Protein AF-A0A0Q5B1E6-F1 (afdb_monomer)

Sequence (328 aa):
MPSSDLARPTLFVVREQGSAVAGLLAPELEHVLDVVPLEAGDPDSAVQDVVRAVAFHGSTRWLIAGEGSGCEVAALVAARTLAGRSGLFGLAGLVLIGGPAGEVAGRIPTLRLDDATGAATAIRAFWIERAGRGPVVPVDASRAIASARTTTRVRALLAERLLADDPHYAPRVLTPAQLVTLRAIADRVVLQDDGRIDLAARVDAQLADGQGDGWRNAALPADPIAYGLGLDSLDGFAALTPAEQDDRLSAVADGSAPPGALTPEQLTAWFEDCRVDLVRQWLAHPASMARVGYDGYASGGDTLPLAGFRSLGADQREDWEPTARSPR

Mean predicted aligned error: 5.42 Å

Radius of gyration: 22.25 Å; Cα contacts (8 Å, |Δi|>4): 546; chains: 1; bounding box: 57×41×58 Å

Foldseek 3Di:
DDDDQAAQEAEEEAEEPPDCLLVVLQVLCVVRHHGHYDYCDDVVCSLVRSLVVQVVSLHQAYEYEYAAVRLQSRQVNLVCQLLLNSLAAHYQAYEYALYDHPDHDPLGHYHYYNHSVCVNVSVRCCCVQFRVAADGFTSLLRNLLSDQLFASNLSNLQRSLQYTDHPPQDFDLEHPQLLLLLQLVLCLLDPDDGRDDSLSSVVSVCVNVVHDPPDDDPLADPLSVLSHQLSVLCGPLNVDDPVVNVVQLVCLCVLNRDQDPHRSVSSNSSVVRSSVSSVCSQCSHSRSCLQVQHSVSSQAGPDPPNRHDPDPDPPDDDPSRRDHPDDD

Nearest PDB structures (foldseek):
  3llc-assembly1_A  TM=7.356E-01  e=3.320E-02  Allorhizobium ampelinum S4
  5ug1-assembly1_A  TM=5.330E-01  e=1.404E+00  Streptococcus pneumoniae
  7yfi-assembly1_B  TM=5.054E-01  e=1.652E+00  Rattus norvegicus
  6vjp-assembly2_B  TM=4.700E-01  e=7.552E+00  Staphylococcus aureus
  6jl6-assembly1_A  TM=4.228E-01  e=4.892E+00  Trypanosoma cruzi

pLDDT: mean 91.36, std 10.56, range [27.84, 98.56]

Structure (mmCIF, N/CA/C/O backbone):
data_AF-A0A0Q5B1E6-F1
#
_entry.id   AF-A0A0Q5B1E6-F1
#
loop_
_atom_site.group_PDB
_atom_site.id
_atom_site.ty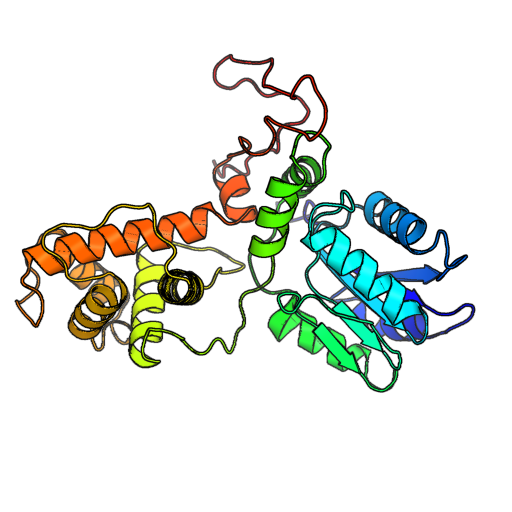pe_symbol
_atom_site.label_atom_id
_atom_site.label_alt_id
_atom_site.label_comp_id
_atom_site.label_asym_id
_atom_site.label_entity_id
_atom_site.label_seq_id
_atom_site.pdbx_PDB_ins_code
_atom_site.Cartn_x
_atom_site.Cartn_y
_atom_site.Cartn_z
_atom_site.occupancy
_atom_site.B_iso_or_equiv
_atom_site.auth_seq_id
_atom_site.auth_comp_id
_atom_site.auth_asym_id
_atom_site.auth_atom_id
_atom_site.pdbx_PDB_model_num
ATOM 1 N N . MET A 1 1 ? 10.361 -24.435 10.643 1.00 27.84 1 MET A N 1
ATOM 2 C CA . MET A 1 1 ? 9.088 -24.616 11.372 1.00 27.84 1 MET A CA 1
ATOM 3 C C . MET A 1 1 ? 8.145 -23.507 10.952 1.00 27.84 1 MET A C 1
ATOM 5 O O . MET A 1 1 ? 8.529 -22.358 11.132 1.00 27.84 1 MET A O 1
ATOM 9 N N . PRO A 1 2 ? 6.977 -23.785 10.359 1.00 40.72 2 PRO A N 1
ATOM 10 C CA . PRO A 1 2 ? 5.993 -22.739 10.148 1.00 40.72 2 PRO A CA 1
ATOM 11 C C . PRO A 1 2 ? 5.172 -22.597 11.435 1.00 40.72 2 PRO A C 1
ATOM 13 O O . PRO A 1 2 ? 4.609 -23.588 11.889 1.00 40.72 2 PRO A O 1
ATOM 16 N N . SER A 1 3 ? 5.158 -21.406 12.043 1.00 43.38 3 SER A N 1
ATOM 17 C CA . SER A 1 3 ? 4.011 -20.819 12.770 1.00 43.38 3 SER A CA 1
ATOM 18 C C . SER A 1 3 ? 4.448 -19.789 13.826 1.00 43.38 3 SER A C 1
ATOM 20 O O . SER A 1 3 ? 5.259 -20.097 14.698 1.00 43.38 3 SER A O 1
ATOM 22 N N . SER A 1 4 ? 3.820 -18.603 13.761 1.00 41.38 4 SER A N 1
ATOM 23 C CA . SER A 1 4 ? 3.275 -17.823 14.900 1.00 41.38 4 SER A CA 1
ATOM 24 C C . SER A 1 4 ? 3.724 -16.375 15.145 1.00 41.38 4 SER A C 1
ATOM 26 O O . SER A 1 4 ? 3.210 -15.778 16.079 1.00 41.38 4 SER A O 1
ATOM 28 N N . ASP A 1 5 ? 4.546 -15.746 14.299 1.00 51.19 5 ASP A N 1
ATOM 29 C CA . ASP A 1 5 ? 4.966 -14.346 14.559 1.00 51.19 5 ASP A CA 1
ATOM 30 C C . ASP A 1 5 ? 4.238 -13.275 13.731 1.00 51.19 5 ASP A C 1
ATOM 32 O O . ASP A 1 5 ? 4.634 -12.111 13.699 1.00 51.19 5 ASP A O 1
ATOM 36 N N . LEU A 1 6 ? 3.172 -13.654 13.023 1.00 59.00 6 LEU A N 1
ATOM 37 C CA . LEU A 1 6 ? 2.272 -12.695 12.386 1.00 59.00 6 LEU A CA 1
ATOM 38 C C . LEU A 1 6 ? 0.998 -12.613 13.219 1.00 59.00 6 LEU A C 1
ATOM 40 O O . LEU A 1 6 ? 0.257 -13.593 13.315 1.00 59.00 6 LEU A O 1
ATOM 44 N N . ALA A 1 7 ? 0.758 -11.449 13.823 1.00 69.12 7 ALA A N 1
ATOM 45 C CA . ALA A 1 7 ? -0.514 -11.166 14.470 1.00 69.12 7 ALA A CA 1
ATOM 46 C C . ALA A 1 7 ? -1.646 -11.392 13.458 1.00 69.12 7 ALA A C 1
ATOM 48 O O . ALA A 1 7 ? -1.553 -10.958 12.304 1.00 69.12 7 ALA A O 1
ATOM 49 N N . ARG A 1 8 ? -2.700 -12.101 13.878 1.00 82.25 8 ARG A N 1
ATOM 50 C CA . ARG A 1 8 ? -3.879 -12.288 13.031 1.00 82.25 8 ARG A CA 1
ATOM 51 C C . ARG A 1 8 ? -4.446 -10.913 12.667 1.00 82.25 8 ARG A C 1
ATOM 53 O O . ARG A 1 8 ? -4.555 -10.068 13.558 1.00 82.25 8 ARG A O 1
ATOM 60 N N . PRO A 1 9 ? -4.812 -10.685 11.397 1.00 93.69 9 PRO A N 1
ATOM 61 C CA . PRO A 1 9 ? -5.453 -9.443 11.021 1.00 93.69 9 PRO A CA 1
ATOM 62 C C . PRO A 1 9 ? -6.754 -9.229 11.792 1.00 93.69 9 PRO A C 1
ATOM 64 O O . PRO A 1 9 ? -7.500 -10.183 12.018 1.00 93.69 9 PRO A O 1
ATOM 67 N N . THR A 1 10 ? -7.024 -7.987 12.183 1.00 97.19 10 THR A N 1
ATOM 68 C CA . THR A 1 10 ? -8.144 -7.662 13.081 1.00 97.19 10 THR A CA 1
ATOM 69 C C . THR A 1 10 ? -9.095 -6.658 12.439 1.00 97.19 10 THR A C 1
ATOM 71 O O . THR A 1 10 ? -8.663 -5.697 11.812 1.00 97.19 10 THR A O 1
ATOM 74 N N . LEU A 1 11 ? -10.395 -6.856 12.612 1.00 98.31 11 LEU A N 1
ATOM 75 C CA . LEU A 1 11 ? -11.443 -5.875 12.381 1.00 98.31 11 LEU A CA 1
ATOM 76 C C . LEU A 1 11 ? -11.896 -5.318 13.732 1.00 98.31 11 LEU A C 1
ATOM 78 O O . LEU A 1 11 ? -12.565 -6.006 14.501 1.00 98.31 11 LEU A O 1
ATOM 82 N N . PHE A 1 12 ? -11.562 -4.061 14.007 1.00 98.19 12 PHE A N 1
ATOM 83 C CA . PHE A 1 12 ? -12.086 -3.342 15.166 1.00 98.19 12 PHE A CA 1
ATOM 84 C C . PHE A 1 12 ? -13.432 -2.716 14.809 1.00 98.19 12 PHE A C 1
ATOM 86 O O . PHE A 1 12 ? -13.495 -1.924 13.876 1.00 98.19 12 PHE A O 1
ATOM 93 N N . VAL A 1 13 ? -14.502 -3.055 15.525 1.00 97.50 13 VAL A N 1
ATOM 94 C CA . VAL A 1 13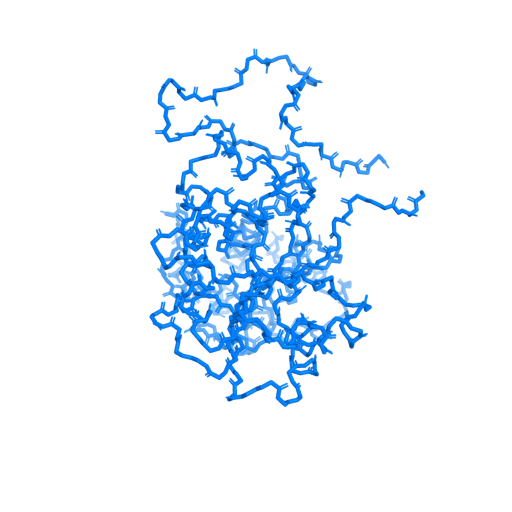 ? -15.859 -2.563 15.240 1.00 97.50 13 VAL A CA 1
ATOM 95 C C . VAL A 1 13 ? -16.271 -1.556 16.308 1.00 97.50 13 VAL A C 1
ATOM 97 O O . VAL A 1 13 ? -16.637 -1.952 17.410 1.00 97.50 13 VAL A O 1
ATOM 100 N N . VAL A 1 14 ? -16.219 -0.265 15.979 1.00 96.00 14 VAL A N 1
ATOM 101 C CA . VAL A 1 14 ? -16.745 0.828 16.807 1.00 96.00 14 VAL A CA 1
ATOM 102 C C . VAL A 1 14 ? -18.264 0.840 16.666 1.00 96.00 14 VAL A C 1
ATOM 104 O O . VAL A 1 14 ? -18.804 1.329 15.669 1.00 96.00 14 VAL A O 1
ATOM 107 N N . ARG A 1 15 ? -18.941 0.238 17.642 1.00 91.94 15 ARG A N 1
ATOM 108 C CA . ARG A 1 15 ? -20.386 0.001 17.622 1.00 91.94 15 ARG A CA 1
ATOM 109 C C . ARG A 1 15 ? -21.135 0.952 18.545 1.00 91.94 15 ARG A C 1
ATOM 111 O O . ARG A 1 15 ? -20.582 1.460 19.523 1.00 91.94 15 ARG A O 1
ATOM 118 N N . GLU A 1 16 ? -22.419 1.122 18.257 1.00 85.00 16 GLU A N 1
ATOM 119 C CA . GLU A 1 16 ? -23.351 1.743 19.191 1.00 85.00 16 GLU A CA 1
ATOM 120 C C . GLU A 1 16 ? -23.611 0.817 20.381 1.00 85.00 16 GLU A C 1
ATOM 122 O O . GLU A 1 16 ? -23.567 -0.417 20.268 1.00 85.00 16 GLU A O 1
ATOM 127 N N . GLN A 1 17 ? -23.901 1.419 21.533 1.00 82.50 17 GLN A N 1
ATOM 128 C CA . GLN A 1 17 ? -24.125 0.671 22.758 1.00 82.50 17 GLN A CA 1
ATOM 129 C C . GLN A 1 17 ? -25.281 -0.325 22.586 1.00 82.50 17 GLN A C 1
ATOM 131 O O . GLN A 1 17 ? -26.408 0.043 22.264 1.00 82.50 17 GLN A O 1
ATOM 136 N N . GLY A 1 18 ? -24.997 -1.608 22.822 1.00 81.19 18 GLY A N 1
ATOM 137 C CA . GLY A 1 18 ? -25.984 -2.686 22.699 1.00 81.19 18 GLY A CA 1
ATOM 138 C C . GLY A 1 18 ? -26.189 -3.237 21.283 1.00 81.19 18 GLY A C 1
ATOM 139 O O . GLY A 1 18 ? -26.959 -4.185 21.129 1.00 81.19 18 GLY A O 1
ATOM 140 N N . SER A 1 19 ? -25.482 -2.729 20.266 1.00 88.94 19 SER A N 1
ATOM 141 C CA . SER A 1 19 ? -25.547 -3.292 18.911 1.00 88.94 19 SER A CA 1
ATOM 142 C C . SER A 1 19 ? -25.015 -4.730 18.853 1.00 88.94 19 SER A C 1
ATOM 144 O O . SER A 1 19 ? -23.974 -5.059 19.430 1.00 88.94 19 SER A O 1
ATOM 146 N N . ALA A 1 20 ? -25.706 -5.589 18.100 1.00 91.94 20 ALA A N 1
ATOM 147 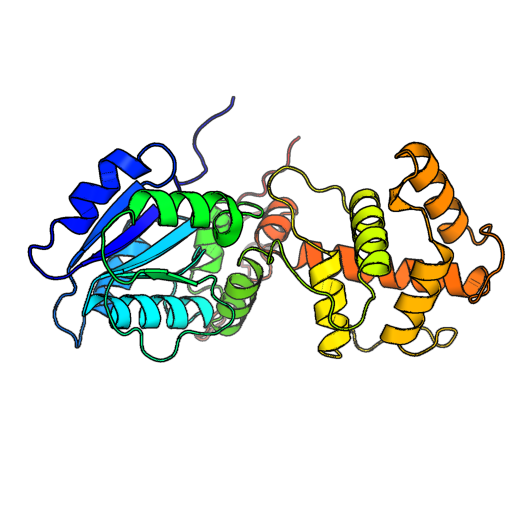C CA . ALA A 1 20 ? -25.311 -6.974 17.855 1.00 91.94 20 ALA A CA 1
ATOM 148 C C . ALA A 1 20 ? -24.368 -7.150 16.648 1.00 91.94 20 ALA A C 1
ATOM 150 O O . ALA A 1 20 ? -23.893 -8.264 16.428 1.00 91.94 20 ALA A O 1
ATOM 151 N N . VAL A 1 21 ? -24.072 -6.093 15.876 1.00 92.44 21 VAL A N 1
ATOM 152 C CA . VAL A 1 21 ? -23.359 -6.202 14.586 1.00 92.44 21 VAL A CA 1
ATOM 153 C C . VAL A 1 21 ? -22.026 -6.932 14.715 1.00 92.44 21 VAL A C 1
ATOM 155 O O . VAL A 1 21 ? -21.788 -7.888 13.984 1.00 92.44 21 VAL A O 1
ATOM 158 N N . ALA A 1 22 ? -21.183 -6.570 15.684 1.00 92.19 22 ALA A N 1
ATOM 159 C CA . ALA A 1 22 ? -19.902 -7.252 15.884 1.00 92.19 22 ALA A CA 1
ATOM 160 C C . ALA A 1 22 ? -20.068 -8.757 16.182 1.00 92.19 22 ALA A C 1
ATOM 162 O O . ALA A 1 22 ? -19.304 -9.574 15.672 1.00 92.19 22 ALA A O 1
ATOM 163 N N . GLY A 1 23 ? -21.095 -9.131 16.955 1.00 92.88 23 GLY A N 1
ATOM 164 C CA . GLY A 1 23 ? -21.402 -10.529 17.272 1.00 92.88 23 GLY A CA 1
ATOM 165 C C . GLY A 1 23 ? -21.918 -11.325 16.071 1.00 92.88 23 GLY A C 1
ATOM 166 O O . GLY A 1 23 ? -21.653 -12.519 15.982 1.00 92.88 23 GLY A O 1
ATOM 167 N N . LEU A 1 24 ? -22.604 -10.669 15.131 1.00 94.19 24 LEU A N 1
ATOM 168 C CA . LEU A 1 24 ? -23.032 -11.271 13.864 1.00 94.19 24 LEU A CA 1
ATOM 169 C C . LEU A 1 24 ? -21.869 -11.412 12.869 1.00 94.19 24 LEU A C 1
ATOM 171 O O . LEU A 1 24 ? -21.822 -12.377 12.112 1.00 94.19 24 LEU A O 1
ATOM 175 N N . LEU A 1 25 ? -20.920 -10.470 12.874 1.00 96.19 25 LEU A N 1
ATOM 176 C CA . LEU A 1 25 ? -19.746 -10.495 11.996 1.00 96.19 25 LEU A CA 1
ATOM 177 C C . LEU A 1 25 ? -18.698 -11.531 12.424 1.00 96.19 25 LEU A C 1
ATOM 179 O O . LEU A 1 25 ? -18.070 -12.142 11.562 1.00 96.19 25 LEU A O 1
ATOM 183 N N . ALA A 1 26 ? -18.492 -11.717 13.731 1.00 96.06 26 ALA A N 1
ATOM 184 C CA . ALA A 1 26 ? -17.431 -12.566 14.275 1.00 96.06 26 ALA A CA 1
ATOM 185 C C . ALA A 1 26 ? -17.413 -14.014 13.737 1.00 96.06 26 ALA A C 1
ATOM 187 O O . ALA A 1 26 ? -16.369 -14.406 13.214 1.00 96.06 26 ALA A O 1
ATOM 188 N N . PRO A 1 27 ? -18.509 -14.804 13.794 1.00 96.19 27 PRO A N 1
ATOM 189 C CA . PRO A 1 27 ? -18.488 -16.187 13.307 1.00 96.19 27 PRO A CA 1
ATOM 190 C C . PRO A 1 27 ? -18.295 -16.262 11.790 1.00 96.19 27 PRO A C 1
ATOM 192 O O . PRO A 1 27 ? -17.592 -17.132 11.292 1.00 96.19 27 PRO A O 1
ATOM 195 N N . GLU A 1 28 ? -18.865 -15.319 11.042 1.00 96.62 28 GLU A N 1
ATOM 196 C CA . GLU A 1 28 ? -18.719 -15.289 9.589 1.00 96.62 28 GLU A CA 1
ATOM 197 C C . GLU A 1 28 ? -17.272 -14.967 9.187 1.00 96.62 28 GLU A C 1
ATOM 199 O O . GLU A 1 28 ? -16.733 -15.551 8.250 1.00 96.62 28 GLU A O 1
ATOM 204 N N . LEU A 1 29 ? -16.596 -14.057 9.888 1.00 96.38 29 LEU A N 1
ATOM 205 C CA . LEU A 1 29 ? -15.251 -13.602 9.526 1.00 96.38 29 LEU A CA 1
ATOM 206 C C . LEU A 1 29 ? -14.115 -14.402 10.175 1.00 96.38 29 LEU A C 1
ATOM 208 O O . LEU A 1 29 ? -12.959 -14.151 9.834 1.00 96.38 29 LEU A O 1
ATOM 212 N N . GLU A 1 30 ? -14.408 -15.396 11.019 1.00 93.06 30 GLU A N 1
ATOM 213 C CA . GLU A 1 30 ? -13.438 -16.055 11.908 1.00 93.06 30 GLU A CA 1
ATOM 214 C C . GLU A 1 30 ? -12.215 -16.669 11.211 1.00 93.06 30 GLU A C 1
ATOM 216 O O . GLU A 1 30 ? -11.171 -16.835 11.836 1.00 93.06 30 GLU A O 1
ATOM 221 N N . HIS A 1 31 ? -12.306 -17.013 9.924 1.00 90.38 31 HIS A N 1
ATOM 222 C CA . HIS A 1 31 ? -11.192 -17.573 9.148 1.00 90.38 31 HIS A CA 1
ATOM 223 C C . HIS A 1 31 ? -10.356 -16.519 8.410 1.00 90.38 31 HIS A C 1
ATOM 225 O O . HIS A 1 31 ? -9.358 -16.857 7.779 1.00 90.38 31 HIS A O 1
ATOM 231 N N . VAL A 1 32 ? -10.758 -15.248 8.465 1.00 92.75 32 VAL A N 1
ATOM 232 C CA . VAL A 1 32 ? -10.153 -14.156 7.690 1.00 92.75 32 VAL A CA 1
ATOM 233 C C . VAL A 1 32 ? -9.6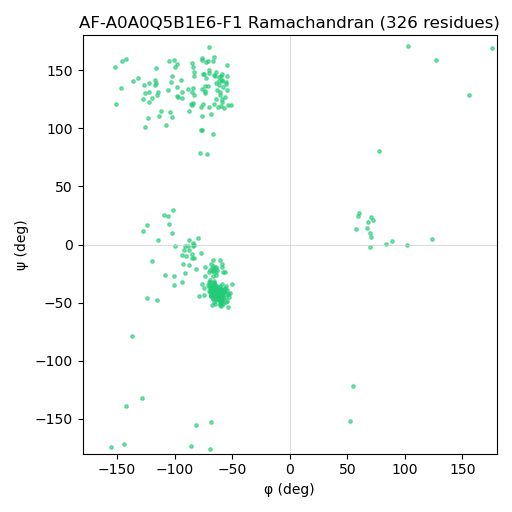84 -13.024 8.597 1.00 92.75 32 VAL A C 1
ATOM 235 O O . VAL A 1 32 ? -8.554 -12.564 8.453 1.00 92.75 32 VAL A O 1
ATOM 238 N N . LEU A 1 33 ? -10.521 -12.605 9.545 1.00 95.62 33 LEU A N 1
ATOM 239 C CA . LEU A 1 33 ? -10.262 -11.506 10.471 1.00 95.62 33 LEU A CA 1
ATOM 240 C C . LEU A 1 33 ? -10.683 -11.924 11.880 1.00 95.62 33 LEU A C 1
ATOM 242 O O . LEU A 1 33 ? -11.714 -12.567 12.060 1.00 95.62 33 LEU A O 1
ATOM 246 N N . ASP A 1 34 ? -9.900 -11.534 12.877 1.00 95.69 34 ASP A N 1
ATOM 247 C CA . ASP A 1 34 ? -10.402 -11.476 14.248 1.00 95.69 34 ASP A CA 1
ATOM 248 C C . ASP A 1 34 ? -11.331 -10.264 14.391 1.00 95.69 34 ASP A C 1
ATOM 250 O O . ASP A 1 34 ? -11.008 -9.196 13.875 1.00 95.69 34 ASP A O 1
ATOM 254 N N . VAL A 1 35 ? -12.483 -10.404 15.045 1.00 97.06 35 VAL A N 1
ATOM 255 C CA . VAL A 1 35 ? -13.475 -9.323 15.166 1.00 97.06 35 VAL A CA 1
ATOM 256 C C . VAL A 1 35 ? -13.541 -8.859 16.611 1.00 97.06 35 VAL A C 1
ATOM 258 O O . VAL A 1 35 ? -13.981 -9.592 17.493 1.00 97.06 35 VAL A O 1
ATOM 261 N N . VAL A 1 36 ? -13.141 -7.610 16.842 1.00 96.50 36 VAL A N 1
ATOM 262 C CA . VAL A 1 36 ? -13.051 -7.021 18.180 1.00 96.50 36 VAL A CA 1
ATOM 263 C C . VAL A 1 36 ? -14.078 -5.895 18.313 1.00 96.50 36 VAL A C 1
ATOM 265 O O . VAL A 1 36 ? -13.917 -4.852 17.673 1.00 96.50 36 VAL A O 1
ATOM 268 N N . PRO A 1 37 ? -15.135 -6.065 19.127 1.00 95.50 37 PRO A N 1
ATOM 269 C CA . PRO A 1 37 ? -16.082 -4.991 19.402 1.00 95.50 37 PRO A CA 1
ATOM 270 C C . PRO A 1 37 ? -15.444 -3.914 20.285 1.00 95.50 37 PRO A C 1
ATOM 272 O O . PRO A 1 37 ? -14.804 -4.224 21.288 1.00 95.50 37 PRO A O 1
ATOM 275 N N . LEU A 1 38 ? -15.672 -2.650 19.937 1.00 94.06 38 LEU A N 1
ATOM 276 C CA . LEU A 1 38 ? -15.298 -1.471 20.711 1.00 94.06 38 LEU A CA 1
ATOM 277 C C . LEU A 1 38 ? -16.547 -0.612 20.926 1.00 94.06 38 LEU A C 1
ATOM 279 O O . LEU A 1 38 ? -17.264 -0.310 19.974 1.00 94.06 38 LEU A O 1
ATOM 283 N N . GLU A 1 39 ? -16.811 -0.203 22.163 1.00 85.06 39 GLU A N 1
ATOM 284 C CA . GLU A 1 39 ? -17.899 0.740 22.436 1.00 85.06 39 GLU A CA 1
ATOM 285 C C . GLU A 1 39 ? -17.497 2.143 21.980 1.00 85.06 39 GLU A C 1
ATOM 287 O O . GLU A 1 39 ? -16.423 2.634 22.345 1.00 85.06 39 GLU A O 1
ATOM 292 N N . ALA A 1 40 ? -18.377 2.818 21.238 1.00 71.38 40 ALA A N 1
ATOM 293 C CA . ALA A 1 40 ? -18.336 4.271 21.166 1.00 71.38 40 ALA A CA 1
ATOM 294 C C . ALA A 1 40 ? -18.699 4.809 22.562 1.00 71.38 40 ALA A C 1
ATOM 296 O O . ALA A 1 40 ? -19.866 4.853 22.941 1.00 71.38 40 ALA A O 1
ATOM 297 N N . GLY A 1 41 ? -17.677 5.098 23.371 1.00 73.44 41 GLY A N 1
ATOM 298 C CA . GLY A 1 41 ? -17.836 5.715 24.687 1.00 73.44 41 GLY A CA 1
ATOM 299 C C . GLY A 1 41 ? -18.310 7.169 24.592 1.00 73.44 41 GLY A C 1
ATOM 300 O O . GLY A 1 41 ? -18.952 7.582 23.630 1.00 73.44 41 GLY A O 1
ATOM 301 N N . ASP A 1 42 ? -17.960 7.969 25.593 1.00 79.69 42 ASP A N 1
ATOM 302 C CA . ASP A 1 42 ? -18.200 9.415 25.578 1.00 79.69 42 ASP A CA 1
ATOM 303 C C . ASP A 1 42 ? -17.551 10.068 24.333 1.00 79.69 42 ASP A C 1
ATOM 305 O O . ASP A 1 42 ? -16.354 9.855 24.114 1.00 79.69 42 ASP A O 1
ATOM 309 N N . PRO A 1 43 ? -18.287 10.847 23.509 1.00 75.31 43 PRO A N 1
ATOM 310 C CA . PRO A 1 43 ? -17.759 11.466 22.290 1.00 75.31 43 PRO A CA 1
ATOM 311 C C . PRO A 1 43 ? -16.443 12.231 22.479 1.00 75.31 43 PRO A C 1
ATOM 313 O O . PRO A 1 43 ? -15.584 12.195 21.594 1.00 75.31 43 PRO A O 1
ATOM 316 N N . ASP A 1 44 ? -16.246 12.858 23.643 1.00 78.12 44 ASP A N 1
ATOM 317 C CA . ASP A 1 44 ? -15.039 13.635 23.947 1.00 78.12 44 ASP A CA 1
ATOM 318 C C . ASP A 1 44 ? -13.785 12.754 24.128 1.00 78.12 44 ASP A C 1
ATOM 320 O O . ASP A 1 44 ? -12.656 13.211 23.918 1.00 78.12 44 ASP A O 1
ATOM 324 N N . SER A 1 45 ? -13.960 11.471 24.468 1.00 87.19 45 SER A N 1
ATOM 325 C CA . SER A 1 45 ? -12.874 10.516 24.748 1.00 87.19 45 SER A CA 1
ATOM 326 C C . SER A 1 45 ? -12.841 9.294 23.821 1.00 87.19 45 SER A C 1
ATOM 328 O O . SER A 1 45 ? -11.799 8.637 23.720 1.00 87.19 45 SER A O 1
ATOM 330 N N . ALA A 1 46 ? -13.907 9.034 23.057 1.00 89.75 46 ALA A N 1
ATOM 331 C CA . ALA A 1 46 ? -14.094 7.824 22.254 1.00 89.75 46 ALA A CA 1
ATOM 332 C C . ALA A 1 46 ? -12.907 7.515 21.328 1.00 89.75 46 ALA A C 1
ATOM 334 O O . ALA A 1 46 ? -12.447 6.378 21.244 1.00 89.75 46 ALA A O 1
ATOM 335 N N . VAL A 1 47 ? -12.338 8.532 20.673 1.00 92.94 47 VAL A N 1
ATOM 336 C CA . VAL A 1 47 ? -11.166 8.355 19.798 1.00 92.94 47 VAL A CA 1
ATOM 337 C C . VAL A 1 47 ? -9.944 7.863 20.575 1.00 92.94 47 VAL A C 1
ATOM 339 O O . VAL A 1 47 ? -9.215 7.000 20.092 1.00 92.94 47 VAL A O 1
ATOM 342 N N . GLN A 1 48 ? -9.687 8.419 21.761 1.00 93.44 48 GLN A N 1
ATOM 343 C CA . GLN A 1 48 ? -8.534 8.036 22.580 1.00 93.44 48 GLN A CA 1
ATOM 344 C C . GLN A 1 48 ? -8.705 6.629 23.153 1.00 93.44 48 GLN A C 1
ATOM 346 O O . GLN A 1 48 ? -7.733 5.875 23.207 1.00 93.44 48 GLN A O 1
ATOM 351 N N . ASP A 1 49 ? -9.927 6.259 23.524 1.00 93.62 49 ASP A N 1
ATOM 352 C CA . ASP A 1 49 ? -10.236 4.924 24.027 1.00 93.62 49 ASP A CA 1
ATOM 353 C C . ASP A 1 49 ? -10.105 3.860 22.937 1.00 93.62 49 ASP A C 1
ATOM 355 O O . ASP A 1 49 ? -9.453 2.838 23.164 1.00 93.62 49 ASP A O 1
ATOM 359 N N . VAL A 1 50 ? -10.601 4.131 21.724 1.00 95.12 50 VAL A N 1
ATOM 360 C CA . VAL A 1 50 ? -10.384 3.258 20.560 1.00 95.12 50 VAL A CA 1
ATOM 361 C C . VAL A 1 50 ? -8.893 3.121 20.260 1.00 95.12 50 VAL A C 1
ATOM 363 O O . VAL A 1 50 ? -8.401 2.005 20.104 1.00 95.12 50 VAL A O 1
ATOM 366 N N . VAL A 1 51 ? -8.138 4.226 20.241 1.00 95.44 51 VAL A N 1
ATOM 367 C CA . VAL A 1 51 ? -6.683 4.178 20.025 1.00 95.44 51 VAL A CA 1
ATOM 368 C C . VAL A 1 51 ? -5.992 3.321 21.086 1.00 95.44 51 VAL A C 1
ATOM 370 O O . VAL A 1 51 ? -5.151 2.488 20.744 1.00 95.44 51 VAL A O 1
ATOM 373 N N . ARG A 1 52 ? -6.362 3.472 22.362 1.00 94.50 52 ARG A N 1
ATOM 374 C CA . ARG A 1 52 ? -5.805 2.672 23.461 1.00 94.50 52 ARG A CA 1
ATOM 375 C C . ARG A 1 52 ? -6.135 1.189 23.299 1.00 94.50 52 ARG A C 1
ATOM 377 O O . ARG A 1 52 ? -5.253 0.358 23.497 1.00 94.50 52 ARG A O 1
ATOM 384 N N . ALA A 1 53 ? -7.368 0.860 22.918 1.00 94.56 53 ALA A N 1
ATOM 385 C CA . ALA A 1 53 ? -7.802 -0.517 22.709 1.00 94.56 53 ALA A CA 1
ATOM 386 C C . ALA A 1 53 ? -7.054 -1.187 21.544 1.00 94.56 53 ALA A C 1
ATOM 388 O O . ALA A 1 53 ? -6.536 -2.293 21.702 1.00 94.56 53 ALA A O 1
ATOM 389 N N . VAL A 1 54 ? -6.917 -0.493 20.407 1.00 94.62 54 VAL A N 1
ATOM 390 C CA . VAL A 1 54 ? -6.157 -0.988 19.246 1.00 94.62 54 VAL A CA 1
ATOM 391 C C . VAL A 1 54 ? -4.681 -1.186 19.605 1.00 94.62 54 VAL A C 1
ATOM 393 O O . VAL A 1 54 ? -4.106 -2.232 19.299 1.00 94.62 54 VAL A O 1
ATOM 396 N N . ALA A 1 55 ? -4.072 -0.221 20.305 1.00 93.06 55 ALA A N 1
ATOM 397 C CA . ALA A 1 55 ? -2.685 -0.323 20.758 1.00 93.06 55 ALA A CA 1
ATOM 398 C C . ALA A 1 55 ? -2.470 -1.514 21.706 1.00 93.06 55 ALA A C 1
ATOM 400 O O . ALA A 1 55 ? -1.490 -2.243 21.560 1.00 93.06 55 ALA A O 1
ATOM 401 N N . PHE A 1 56 ? -3.390 -1.731 22.653 1.00 92.25 56 PHE A N 1
ATOM 402 C CA . PHE A 1 56 ? -3.315 -2.831 23.616 1.00 92.25 56 PHE A CA 1
ATOM 403 C C . PHE A 1 56 ? -3.445 -4.208 22.951 1.00 92.25 56 PHE A C 1
ATOM 405 O O . PHE A 1 56 ? -2.759 -5.145 23.351 1.00 92.25 56 PHE A O 1
ATOM 412 N N . HIS A 1 57 ? -4.275 -4.327 21.911 1.00 92.38 57 HIS A N 1
ATOM 413 C CA . HIS A 1 57 ? -4.429 -5.574 21.160 1.00 92.38 57 HIS A CA 1
ATOM 414 C C . HIS A 1 57 ? -3.141 -5.983 20.422 1.00 92.38 57 HIS A C 1
ATOM 416 O O . HIS A 1 57 ? -2.851 -7.168 20.271 1.00 92.38 57 HIS A O 1
ATOM 422 N N . GLY A 1 58 ? -2.364 -5.015 19.924 1.00 86.62 58 GLY A N 1
ATOM 423 C CA . GLY A 1 58 ? -1.092 -5.283 19.246 1.00 86.62 58 GLY A CA 1
ATOM 424 C C . GLY A 1 58 ? -1.223 -5.899 17.847 1.00 86.62 58 GLY A C 1
ATOM 425 O O . GLY A 1 58 ? -0.272 -6.516 17.368 1.00 86.62 58 GLY A O 1
ATOM 426 N N . SER A 1 59 ? -2.381 -5.744 17.188 1.00 89.31 59 SER A N 1
ATOM 427 C CA . SER A 1 59 ? -2.547 -6.152 15.786 1.00 89.31 59 SER A CA 1
ATOM 428 C C . SER A 1 59 ? -1.623 -5.335 14.880 1.00 89.31 59 SER A C 1
ATOM 430 O O . SER A 1 59 ? -1.563 -4.111 14.986 1.00 89.31 59 SER A O 1
ATOM 432 N N . THR A 1 60 ? -0.903 -5.999 13.978 1.00 88.81 60 THR A N 1
ATOM 433 C CA . THR A 1 60 ? 0.032 -5.346 13.041 1.00 88.81 60 THR A CA 1
ATOM 434 C C . THR A 1 60 ? -0.604 -5.026 11.700 1.00 88.81 60 THR A C 1
ATOM 436 O O . THR A 1 60 ? -0.005 -4.329 10.880 1.00 88.81 60 THR A O 1
ATOM 439 N N . ARG A 1 61 ? -1.820 -5.532 11.468 1.00 93.81 61 ARG A N 1
ATOM 440 C CA . ARG A 1 61 ? -2.596 -5.238 10.275 1.00 93.81 61 ARG A CA 1
ATOM 441 C C . ARG A 1 61 ? -4.087 -5.316 10.557 1.00 93.81 61 ARG A C 1
ATOM 443 O O . ARG A 1 61 ? -4.579 -6.364 10.960 1.00 93.81 61 ARG A O 1
ATOM 450 N N . TRP A 1 62 ? -4.812 -4.226 10.345 1.00 97.12 62 TRP A N 1
ATOM 451 C CA . TRP A 1 62 ? -6.187 -4.139 10.824 1.00 97.12 62 TRP A CA 1
ATOM 452 C C . TRP A 1 62 ? -7.088 -3.232 9.990 1.00 97.12 62 TRP A C 1
ATOM 454 O O . TRP A 1 62 ? -6.646 -2.270 9.364 1.00 97.12 62 TRP A O 1
ATOM 464 N N . LEU A 1 63 ? -8.378 -3.551 10.011 1.00 98.31 63 LEU A N 1
ATOM 465 C CA . LEU A 1 63 ? -9.469 -2.696 9.570 1.00 98.31 63 LEU A CA 1
ATOM 466 C C . LEU A 1 63 ? -10.122 -2.043 10.787 1.00 98.31 63 LEU A C 1
ATOM 468 O O . LEU A 1 63 ? -10.152 -2.625 11.874 1.00 98.31 63 LEU A O 1
ATOM 472 N N . ILE A 1 64 ? -10.707 -0.869 10.585 1.00 98.19 64 ILE A N 1
ATOM 473 C CA . ILE A 1 64 ? -11.646 -0.288 11.544 1.00 98.19 64 ILE A CA 1
ATOM 474 C C . ILE A 1 64 ? -13.003 -0.096 10.875 1.00 98.19 64 ILE A C 1
ATOM 476 O O . ILE A 1 64 ? -13.099 0.489 9.799 1.00 98.19 64 ILE A O 1
ATOM 480 N N . ALA A 1 65 ? -14.038 -0.640 11.498 1.00 97.75 65 ALA A N 1
ATOM 481 C CA . ALA A 1 65 ? -15.430 -0.457 11.144 1.00 97.75 65 ALA A CA 1
ATOM 482 C C . ALA A 1 65 ? -16.081 0.518 12.118 1.00 97.75 65 ALA A C 1
ATOM 484 O O . ALA A 1 65 ? -15.844 0.432 13.320 1.00 97.75 65 ALA A O 1
ATOM 485 N N . GLY A 1 66 ? -16.925 1.405 11.610 1.00 96.12 66 GLY A N 1
ATOM 486 C CA . GLY A 1 66 ? -17.880 2.143 12.424 1.00 96.12 66 GLY A CA 1
ATOM 487 C C . GLY A 1 66 ? -19.305 1.789 12.018 1.00 96.12 66 GLY A C 1
ATOM 488 O O . GLY A 1 66 ? -19.588 1.622 10.831 1.00 96.12 66 GLY A O 1
ATOM 489 N N . GLU A 1 67 ? -20.193 1.680 12.997 1.00 94.88 67 GLU A N 1
ATOM 490 C CA . GLU A 1 67 ? -21.630 1.477 12.799 1.00 94.88 67 GLU A CA 1
ATOM 491 C C . GLU A 1 67 ? -22.399 2.702 13.293 1.00 94.88 67 GLU A C 1
ATOM 493 O O . GLU A 1 67 ? -22.143 3.168 14.404 1.00 94.88 67 GLU A O 1
ATOM 498 N N . GLY A 1 68 ? -23.325 3.223 12.482 1.00 91.81 68 GLY A N 1
ATOM 499 C CA . GLY A 1 68 ? -24.158 4.365 12.864 1.00 91.81 68 GLY A CA 1
ATOM 500 C C . GLY A 1 68 ? -23.298 5.555 13.300 1.00 91.81 68 GLY A C 1
ATOM 501 O O . GLY A 1 68 ? -22.427 6.009 12.553 1.00 91.81 68 GLY A O 1
ATOM 502 N N . SER A 1 69 ? -23.487 6.029 14.531 1.00 88.75 69 SER A N 1
ATOM 503 C CA . SER A 1 69 ? -22.671 7.100 15.130 1.00 88.75 69 SER A CA 1
ATOM 504 C C . SER A 1 69 ? -21.180 6.750 15.308 1.00 88.75 69 SER A C 1
ATOM 506 O O . SER A 1 69 ? -20.329 7.641 15.309 1.00 88.75 69 SER A O 1
ATOM 508 N N . GLY A 1 70 ? -20.818 5.464 15.357 1.00 92.38 70 GLY A N 1
ATOM 509 C CA . GLY A 1 70 ? -19.429 4.992 15.424 1.00 92.38 70 GLY A CA 1
ATOM 510 C C . GLY A 1 70 ? -18.607 5.241 14.151 1.00 92.38 70 GLY A C 1
ATOM 511 O O . GLY A 1 70 ? -17.375 5.209 14.199 1.00 92.38 70 GLY A O 1
ATOM 512 N N . CYS A 1 71 ? -19.257 5.526 13.014 1.00 94.00 71 CYS A N 1
ATOM 513 C CA . CYS A 1 71 ? -18.595 5.849 11.744 1.00 94.00 71 CYS A CA 1
ATOM 514 C C . CYS A 1 71 ? -17.676 7.077 11.837 1.00 94.00 71 CYS A C 1
ATOM 516 O O . CYS A 1 71 ? -16.577 7.059 11.281 1.00 94.00 71 CYS A O 1
ATOM 518 N N . GLU A 1 72 ? -18.081 8.122 12.563 1.00 92.69 72 GLU A N 1
ATOM 519 C CA . GLU A 1 72 ? -17.279 9.341 12.718 1.00 92.69 72 GLU A CA 1
ATOM 520 C C . GLU A 1 72 ? -16.012 9.084 13.548 1.00 92.69 72 GLU A C 1
ATOM 522 O O . GLU A 1 72 ? -14.909 9.478 13.160 1.00 92.69 72 GLU A O 1
ATOM 527 N N . VAL A 1 73 ? -16.144 8.335 14.647 1.00 93.75 73 VAL A N 1
ATOM 528 C CA . VAL A 1 73 ? -15.011 7.936 15.496 1.00 93.75 73 VAL A CA 1
ATOM 529 C C . VAL A 1 73 ? -14.033 7.060 14.710 1.00 93.75 73 VAL A C 1
ATOM 531 O O . VAL A 1 73 ? -12.829 7.326 14.720 1.00 93.75 73 VAL A O 1
ATOM 534 N N . ALA A 1 74 ? -14.534 6.054 13.985 1.00 95.50 74 ALA A N 1
ATOM 535 C CA . ALA A 1 74 ? -13.715 5.165 13.164 1.00 95.50 74 ALA A CA 1
ATOM 536 C C . ALA A 1 74 ? -12.939 5.931 12.079 1.00 95.50 74 ALA A C 1
ATOM 538 O O . ALA A 1 74 ? -11.727 5.741 11.928 1.00 95.50 74 ALA A O 1
ATOM 539 N N . ALA A 1 75 ? -13.609 6.842 11.367 1.00 95.12 75 ALA A N 1
ATOM 540 C CA . ALA A 1 75 ? -12.984 7.676 10.345 1.00 95.12 75 ALA A CA 1
ATOM 541 C C . ALA A 1 75 ? -11.903 8.597 10.934 1.00 95.12 75 ALA A C 1
ATOM 543 O O . ALA A 1 75 ? -10.809 8.706 10.374 1.00 95.12 75 ALA A O 1
ATOM 544 N N . LEU A 1 76 ? -12.158 9.209 12.095 1.00 94.19 76 LEU A N 1
ATOM 545 C CA . LEU A 1 76 ? -11.196 10.089 12.755 1.00 94.19 76 LEU A CA 1
ATOM 546 C C . LEU A 1 76 ? -9.973 9.329 13.291 1.00 94.19 76 LEU A C 1
ATOM 548 O O . LEU A 1 76 ? -8.847 9.825 13.178 1.00 94.19 76 LEU A O 1
ATOM 552 N N . VAL A 1 77 ? -10.159 8.122 13.835 1.00 95.56 77 VAL A N 1
ATOM 553 C CA . VAL A 1 77 ? -9.051 7.230 14.216 1.00 95.56 77 VAL A CA 1
ATOM 554 C C . VAL A 1 77 ? -8.217 6.888 12.985 1.00 95.56 77 VAL A C 1
ATOM 556 O O . VAL A 1 77 ? -7.007 7.117 12.998 1.00 95.56 77 VAL A O 1
ATOM 559 N N . ALA A 1 78 ? -8.856 6.439 11.901 1.00 96.81 78 ALA A N 1
ATOM 560 C CA . ALA A 1 78 ? -8.181 6.083 10.657 1.00 96.81 78 ALA A CA 1
ATOM 561 C C . ALA A 1 78 ? -7.375 7.263 10.079 1.00 96.81 78 ALA A C 1
ATOM 563 O O . ALA A 1 78 ? -6.191 7.122 9.764 1.00 96.81 78 ALA A O 1
ATOM 564 N N . ALA A 1 79 ? -7.969 8.460 10.032 1.00 95.38 79 ALA A N 1
ATOM 565 C CA . ALA A 1 79 ? -7.305 9.676 9.567 1.00 95.38 79 ALA A CA 1
ATOM 566 C C . ALA A 1 79 ? -6.113 10.077 10.455 1.00 95.38 79 ALA A C 1
ATOM 568 O O . ALA A 1 79 ? -5.057 10.466 9.951 1.00 95.38 79 ALA A O 1
ATOM 569 N N . ARG A 1 80 ? -6.238 9.970 11.787 1.00 95.50 80 ARG A N 1
ATOM 570 C CA . ARG A 1 80 ? -5.132 10.253 12.721 1.00 95.50 80 ARG A CA 1
ATOM 571 C C . ARG A 1 80 ? -4.015 9.217 12.620 1.00 95.50 80 ARG A C 1
ATOM 573 O O . ARG A 1 80 ? -2.855 9.599 12.772 1.00 95.50 80 ARG A O 1
ATOM 580 N N . THR A 1 81 ? -4.335 7.951 12.360 1.00 96.25 81 THR A N 1
ATOM 581 C CA . THR A 1 81 ? -3.340 6.901 12.106 1.00 96.25 81 THR A CA 1
ATOM 582 C C . THR A 1 81 ? -2.582 7.160 10.815 1.00 96.25 81 THR A C 1
ATOM 584 O O . THR A 1 81 ? -1.354 7.194 10.846 1.00 96.25 81 THR A O 1
ATOM 587 N N . LEU A 1 82 ? -3.284 7.443 9.712 1.00 96.19 82 LEU A N 1
ATOM 588 C CA . LEU A 1 82 ? -2.638 7.754 8.436 1.00 96.19 82 LEU A CA 1
ATOM 589 C C . LEU A 1 82 ? -1.750 9.003 8.531 1.00 96.19 82 LEU A C 1
ATOM 591 O O . LEU A 1 82 ? -0.668 9.042 7.963 1.00 96.19 82 LEU A O 1
ATOM 595 N N . ALA A 1 83 ? -2.159 9.999 9.318 1.00 95.31 83 ALA A N 1
ATOM 596 C CA . ALA A 1 83 ? -1.360 11.194 9.571 1.00 95.31 83 ALA A CA 1
ATOM 597 C C . ALA A 1 83 ? -0.242 11.006 10.622 1.00 95.31 83 ALA A C 1
ATOM 599 O O . ALA A 1 83 ? 0.386 11.987 11.021 1.00 95.31 83 ALA A O 1
ATOM 600 N N . GLY A 1 84 ? -0.020 9.786 11.126 1.00 95.25 84 GLY A N 1
ATOM 601 C CA . GLY A 1 84 ? 1.020 9.469 12.112 1.00 95.25 84 GLY A CA 1
ATOM 602 C C . GLY A 1 84 ? 0.784 10.027 13.523 1.00 95.25 84 GLY A C 1
ATOM 603 O O . GLY A 1 84 ? 1.690 9.970 14.357 1.00 95.25 84 GLY A O 1
ATOM 604 N N . ARG A 1 85 ? -0.412 10.565 13.806 1.00 94.69 85 ARG A N 1
ATOM 605 C CA . ARG A 1 85 ? -0.764 11.278 15.051 1.00 94.69 85 ARG A CA 1
ATOM 606 C C . ARG A 1 85 ? -1.373 10.397 16.139 1.00 94.69 85 ARG A C 1
ATOM 608 O O . ARG A 1 85 ? -1.434 10.830 17.283 1.00 94.69 85 ARG A O 1
ATOM 615 N N . SER A 1 86 ? -1.857 9.198 15.812 1.00 92.94 86 SER A N 1
ATOM 616 C CA . SER A 1 86 ? -2.471 8.307 16.810 1.00 92.94 86 SER A CA 1
ATOM 617 C C . SER A 1 86 ? -1.463 7.445 17.576 1.00 92.94 86 SER A C 1
ATOM 619 O O . SER A 1 86 ? -1.853 6.785 18.530 1.00 92.94 86 SER A O 1
ATOM 621 N N . GLY A 1 87 ? -0.200 7.383 17.133 1.00 91.94 87 GLY A N 1
ATOM 622 C CA . GLY A 1 87 ? 0.773 6.408 17.648 1.00 91.94 87 GLY A CA 1
ATOM 623 C C . GLY A 1 87 ? 0.434 4.954 17.292 1.00 91.94 87 GLY A C 1
ATOM 624 O O . GLY A 1 87 ? 0.989 4.034 17.879 1.00 91.94 87 GLY A O 1
ATOM 625 N N . LEU A 1 88 ? -0.484 4.740 16.341 1.00 95.88 88 LEU A N 1
ATOM 626 C CA . LEU A 1 88 ? -0.805 3.422 15.795 1.00 95.88 88 LEU A CA 1
ATOM 627 C C . LEU A 1 88 ? -0.105 3.226 14.451 1.00 95.88 88 LEU A C 1
ATOM 629 O O . LEU A 1 88 ? 0.215 4.189 13.753 1.00 95.88 88 LEU A O 1
ATOM 633 N N . PHE A 1 89 ? 0.058 1.965 14.075 1.00 96.62 89 PHE A N 1
ATOM 634 C CA . PHE A 1 89 ? 0.513 1.530 12.762 1.00 96.62 89 PHE A CA 1
ATOM 635 C C . PHE A 1 89 ? -0.258 0.259 12.371 1.00 96.62 89 PHE A C 1
ATOM 637 O O . PHE A 1 89 ? -0.831 -0.397 13.243 1.00 96.62 89 PHE A O 1
ATOM 644 N N . GLY A 1 90 ? -0.322 -0.079 11.082 1.00 96.12 90 GLY A N 1
ATOM 645 C CA . GLY A 1 90 ? -1.019 -1.290 10.621 1.00 96.12 90 GLY A CA 1
ATOM 646 C C . GLY A 1 90 ? -2.412 -1.082 10.015 1.00 96.12 90 GLY A C 1
ATOM 647 O O . GLY A 1 90 ? -3.032 -2.060 9.605 1.00 96.12 90 GLY A O 1
ATOM 648 N N . LEU A 1 91 ? -2.921 0.154 9.937 1.00 97.44 91 LEU A N 1
ATOM 649 C CA . LEU A 1 91 ? -4.217 0.427 9.304 1.00 97.44 91 LEU A CA 1
ATOM 650 C C . LEU A 1 91 ? -4.202 -0.026 7.836 1.00 97.44 91 LEU A C 1
ATOM 652 O O . LEU A 1 91 ? -3.362 0.416 7.057 1.00 97.44 91 LEU A O 1
ATOM 656 N N . ALA A 1 92 ? -5.163 -0.867 7.465 1.00 97.12 92 ALA A N 1
ATOM 657 C CA . ALA A 1 92 ? -5.335 -1.402 6.117 1.00 97.12 92 ALA A CA 1
ATOM 658 C C . ALA A 1 92 ? -6.549 -0.805 5.384 1.00 97.12 92 ALA A C 1
ATOM 660 O O . ALA A 1 92 ? -6.569 -0.756 4.155 1.00 97.12 92 ALA A O 1
ATOM 661 N N . GLY A 1 93 ? -7.566 -0.348 6.118 1.00 97.50 93 GLY A N 1
ATOM 662 C CA . GLY A 1 93 ? -8.784 0.195 5.526 1.00 97.50 93 GLY A CA 1
ATOM 663 C C . GLY A 1 93 ? -9.857 0.563 6.546 1.00 97.50 93 GLY A C 1
ATOM 664 O O . GLY A 1 93 ? -9.768 0.222 7.728 1.00 97.50 93 GLY A O 1
ATOM 665 N N . LEU A 1 94 ? -10.875 1.263 6.054 1.00 98.19 94 LEU A N 1
ATOM 666 C CA . LEU A 1 94 ? -12.024 1.760 6.807 1.00 98.19 94 LEU A CA 1
ATOM 667 C C . LEU A 1 94 ? -13.309 1.098 6.291 1.00 98.19 94 LEU A C 1
ATOM 669 O O . LEU A 1 94 ? -13.495 0.948 5.084 1.00 98.19 94 LEU A O 1
ATOM 673 N N . VAL A 1 95 ? -14.210 0.725 7.194 1.00 98.31 95 VAL A N 1
ATOM 674 C CA . VAL A 1 95 ? -15.545 0.213 6.864 1.00 98.31 95 VAL A CA 1
ATOM 675 C C . VAL A 1 95 ? -16.591 1.099 7.534 1.00 98.31 95 VAL A C 1
ATOM 677 O O . VAL A 1 95 ? -16.488 1.403 8.719 1.00 98.31 95 VAL A O 1
ATOM 680 N N . LEU A 1 96 ? -17.594 1.531 6.780 1.00 97.25 96 LEU A N 1
ATOM 681 C CA . LEU A 1 96 ? -18.655 2.420 7.252 1.00 97.25 96 LEU A CA 1
ATOM 682 C C . LEU A 1 96 ? -20.000 1.736 7.041 1.00 97.25 96 LEU A C 1
ATOM 684 O O . LEU A 1 96 ? -20.305 1.361 5.909 1.00 97.25 96 LEU A O 1
ATOM 688 N N . ILE A 1 97 ? -20.773 1.564 8.112 1.00 96.75 97 ILE A N 1
ATOM 689 C CA . ILE A 1 97 ? -22.028 0.805 8.111 1.00 96.75 97 ILE A CA 1
ATOM 690 C C . ILE A 1 97 ? -23.161 1.709 8.598 1.00 96.75 97 ILE A C 1
ATOM 692 O O . ILE A 1 97 ? -23.219 2.050 9.780 1.00 96.75 97 ILE A O 1
ATOM 696 N N . GLY A 1 98 ? -24.053 2.102 7.686 1.00 91.69 98 GLY A N 1
ATOM 697 C CA . GLY A 1 98 ? -25.298 2.812 8.002 1.00 91.69 98 GLY A CA 1
ATOM 698 C C . GLY A 1 98 ? -25.144 4.148 8.726 1.00 91.69 98 GLY A C 1
ATOM 699 O O . GLY A 1 98 ? -26.066 4.578 9.416 1.00 91.69 98 GLY A O 1
ATOM 700 N N . GLY A 1 99 ? -23.991 4.811 8.593 1.00 87.75 99 GLY A N 1
ATOM 701 C CA . GLY A 1 99 ? -23.685 6.042 9.316 1.00 87.75 99 GLY A CA 1
ATOM 702 C C . GLY A 1 99 ? -22.829 7.042 8.530 1.00 87.75 99 GLY A C 1
ATOM 703 O O . GLY A 1 99 ? -22.124 6.673 7.583 1.00 87.75 99 GLY A O 1
ATOM 704 N N . PRO A 1 100 ? -22.878 8.335 8.900 1.00 86.06 100 PRO A N 1
ATOM 705 C CA . PRO A 1 100 ? -22.015 9.360 8.327 1.00 86.06 100 PRO A CA 1
ATOM 706 C C . PRO A 1 100 ? -20.585 9.232 8.870 1.00 86.06 100 PRO A C 1
ATOM 708 O O . PRO A 1 100 ? -20.375 8.886 10.026 1.00 86.06 100 PRO A O 1
ATOM 711 N N . ALA A 1 101 ? -19.585 9.556 8.050 1.00 77.81 101 ALA A N 1
ATOM 712 C CA . ALA A 1 101 ? -18.170 9.352 8.389 1.00 77.81 101 ALA A CA 1
ATOM 713 C C . ALA A 1 101 ? -17.307 10.618 8.302 1.00 77.81 101 ALA A C 1
ATOM 715 O O . ALA A 1 101 ? -16.085 10.521 8.211 1.00 77.81 101 ALA A O 1
ATOM 716 N N . GLY A 1 102 ? -17.931 11.801 8.275 1.00 77.38 102 GLY A N 1
ATOM 717 C CA . GLY A 1 102 ? -17.228 13.056 8.004 1.00 77.38 102 GLY A CA 1
ATOM 718 C C . GLY A 1 102 ? -16.389 12.999 6.718 1.00 77.38 102 GLY A C 1
ATOM 719 O O . GLY A 1 102 ? -16.699 12.257 5.779 1.00 77.38 102 GLY A O 1
ATOM 720 N N . GLU A 1 103 ? -15.317 13.791 6.676 1.00 77.81 103 GLU A N 1
ATOM 721 C CA . GLU A 1 103 ? -14.317 13.722 5.611 1.00 77.81 103 GLU A CA 1
ATOM 722 C C . GLU A 1 103 ? -13.397 12.511 5.825 1.00 77.81 103 GLU A C 1
ATOM 724 O O . GLU A 1 103 ? -12.681 12.409 6.822 1.00 77.81 103 GLU A O 1
ATOM 729 N N . VAL A 1 104 ? -13.401 11.591 4.860 1.00 81.06 104 VAL A N 1
ATOM 730 C CA . VAL A 1 104 ? -12.508 10.429 4.848 1.00 81.06 104 VAL A CA 1
ATOM 731 C C . VAL A 1 104 ? -11.314 10.751 3.962 1.00 81.06 104 VAL A C 1
ATOM 733 O O . VAL A 1 104 ? -11.488 11.108 2.797 1.00 81.06 104 VAL A O 1
ATOM 736 N N . ALA A 1 105 ? -10.100 10.590 4.490 1.00 75.44 105 ALA A N 1
ATOM 737 C CA . ALA A 1 105 ? -8.882 10.790 3.714 1.00 75.44 105 ALA A CA 1
ATOM 738 C C . ALA A 1 105 ? -8.888 9.881 2.471 1.00 75.44 105 ALA A C 1
ATOM 740 O O . ALA A 1 105 ? -8.873 8.656 2.597 1.00 75.44 105 ALA A O 1
ATOM 741 N N . GLY A 1 106 ? -8.876 10.478 1.274 1.00 77.19 106 GLY A N 1
ATOM 742 C CA . GLY A 1 106 ? -9.127 9.771 0.009 1.00 77.19 106 GLY A CA 1
ATOM 743 C C . GLY A 1 106 ? -8.151 8.640 -0.337 1.00 77.19 106 GLY A C 1
ATOM 744 O O . GLY A 1 106 ? -8.440 7.842 -1.220 1.00 77.19 106 GLY A O 1
ATOM 745 N N . ARG A 1 107 ? -7.011 8.539 0.362 1.00 84.06 107 ARG A N 1
ATOM 746 C CA . ARG A 1 107 ? -6.043 7.447 0.176 1.00 84.06 107 ARG A CA 1
ATOM 747 C C . ARG A 1 107 ? -6.426 6.162 0.915 1.00 84.06 107 ARG A C 1
ATOM 749 O O . ARG A 1 107 ? -5.927 5.110 0.543 1.00 84.06 107 ARG A O 1
ATOM 756 N N . ILE A 1 108 ? -7.277 6.223 1.945 1.00 94.12 108 ILE A N 1
ATOM 757 C CA . ILE A 1 108 ? -7.653 5.047 2.745 1.00 94.12 108 ILE A CA 1
ATOM 758 C C . ILE A 1 108 ? -8.643 4.193 1.941 1.00 94.12 108 ILE A C 1
ATOM 760 O O . ILE A 1 108 ? -9.739 4.680 1.636 1.00 94.12 108 ILE A O 1
ATOM 764 N N . PRO A 1 109 ? -8.336 2.913 1.645 1.00 95.62 109 PRO A N 1
ATOM 765 C CA . PRO A 1 109 ? -9.323 1.996 1.093 1.00 95.62 109 PRO A CA 1
ATOM 766 C C . PRO A 1 109 ? -10.550 1.972 2.004 1.00 95.62 109 PRO A C 1
ATOM 768 O O . PRO A 1 109 ? -10.440 1.663 3.192 1.00 95.62 109 PRO A O 1
ATOM 771 N N . THR A 1 110 ? -11.710 2.337 1.460 1.00 96.44 110 THR A N 1
ATOM 772 C CA . THR A 1 110 ? -12.936 2.501 2.245 1.00 96.44 110 THR A CA 1
ATOM 773 C C . THR A 1 110 ? -14.070 1.686 1.639 1.00 96.44 110 THR A C 1
ATOM 775 O O . THR A 1 110 ? -14.395 1.859 0.464 1.00 96.44 110 THR A O 1
ATOM 778 N N . LEU A 1 111 ? -14.685 0.825 2.449 1.00 97.25 111 LEU A N 1
ATOM 779 C CA . LEU A 1 111 ? -15.933 0.132 2.136 1.00 97.25 111 LEU A CA 1
ATOM 780 C C . LEU A 1 111 ? -17.099 0.887 2.783 1.00 97.25 111 LEU A C 1
ATOM 782 O O . LEU A 1 111 ? -17.069 1.160 3.982 1.00 97.25 111 LEU A O 1
ATOM 786 N N . ARG A 1 112 ? -18.129 1.216 2.000 1.00 96.69 112 ARG A N 1
ATOM 787 C CA . ARG A 1 112 ? -19.358 1.862 2.481 1.00 96.69 112 ARG A CA 1
ATOM 788 C C . ARG A 1 112 ? -20.534 0.915 2.288 1.00 96.69 112 ARG A C 1
ATOM 790 O O . ARG A 1 112 ? -20.706 0.394 1.190 1.00 96.69 112 ARG A O 1
ATOM 797 N N . LEU A 1 113 ? -21.299 0.706 3.350 1.00 97.06 113 LEU A N 1
ATOM 798 C CA . LEU A 1 113 ? -22.478 -0.147 3.398 1.00 97.06 113 LEU A CA 1
ATOM 799 C C . LEU A 1 113 ? -23.651 0.660 3.954 1.00 97.06 113 LEU A C 1
ATOM 801 O O . LEU A 1 113 ? -23.487 1.398 4.929 1.00 97.06 113 LEU A O 1
ATOM 805 N N . ASP A 1 114 ? -24.824 0.502 3.347 1.00 95.25 114 ASP A N 1
ATOM 806 C CA . ASP A 1 114 ? -26.039 1.200 3.781 1.00 95.25 114 ASP A CA 1
ATOM 807 C C . ASP A 1 114 ? -26.549 0.674 5.131 1.00 95.25 114 ASP A C 1
ATOM 809 O O . ASP A 1 114 ? -27.074 1.439 5.932 1.00 95.25 114 ASP A O 1
ATOM 813 N N . ASP A 1 115 ? -26.353 -0.616 5.412 1.00 93.44 115 ASP A N 1
ATOM 814 C CA . ASP A 1 115 ? -26.679 -1.253 6.686 1.00 93.44 115 ASP A CA 1
ATOM 815 C C . ASP A 1 115 ? -25.810 -2.509 6.923 1.00 93.44 115 ASP A C 1
ATOM 817 O O . ASP A 1 115 ? -24.863 -2.792 6.182 1.00 93.44 115 ASP A O 1
ATOM 821 N N . ALA A 1 116 ? -26.090 -3.249 8.000 1.00 93.75 116 ALA A N 1
ATOM 822 C CA . ALA A 1 116 ? -25.340 -4.450 8.370 1.00 93.75 116 ALA A CA 1
ATOM 823 C C . ALA A 1 116 ? -25.692 -5.700 7.530 1.00 93.75 116 ALA A C 1
ATOM 825 O O . ALA A 1 116 ? -25.038 -6.741 7.659 1.00 93.75 116 ALA A O 1
ATOM 826 N N . THR A 1 117 ? -26.708 -5.634 6.669 1.00 95.12 117 THR A N 1
ATOM 827 C CA . THR A 1 117 ? -27.162 -6.754 5.841 1.00 95.12 117 THR A CA 1
ATOM 828 C C . THR A 1 117 ? -26.079 -7.127 4.835 1.00 95.12 117 THR A C 1
ATOM 830 O O . THR A 1 117 ? -25.636 -6.321 4.024 1.00 95.12 117 THR A O 1
ATOM 833 N N . GLY A 1 118 ? -25.617 -8.377 4.887 1.00 95.88 118 GLY A N 1
ATOM 834 C CA . GLY A 1 118 ? -24.544 -8.854 4.008 1.00 95.88 118 GLY A CA 1
ATOM 835 C C . GLY A 1 118 ? -23.155 -8.275 4.320 1.00 95.88 118 GLY A C 1
ATOM 836 O O . GLY A 1 118 ? -22.205 -8.573 3.592 1.00 95.88 118 GLY A O 1
ATOM 837 N N . ALA A 1 119 ? -22.997 -7.515 5.412 1.00 97.12 119 ALA A N 1
ATOM 838 C CA . ALA A 1 119 ? -21.746 -6.840 5.751 1.00 97.12 119 ALA A CA 1
ATOM 839 C C . ALA A 1 119 ? -20.557 -7.803 5.871 1.00 97.12 119 ALA A C 1
ATOM 841 O O . ALA A 1 119 ? -19.484 -7.503 5.358 1.00 97.12 119 ALA A O 1
ATOM 842 N N . ALA A 1 120 ? -20.741 -8.994 6.452 1.00 97.75 120 ALA A N 1
ATOM 843 C CA . ALA A 1 120 ? -19.670 -9.990 6.541 1.00 97.75 120 ALA A CA 1
ATOM 844 C C . ALA A 1 120 ? -19.132 -10.405 5.159 1.00 97.75 120 ALA A C 1
ATOM 846 O O . ALA A 1 120 ? -17.921 -10.494 4.962 1.00 97.75 120 ALA A O 1
ATOM 847 N N . THR A 1 121 ? -20.019 -10.609 4.179 1.00 98.00 121 THR A N 1
ATOM 848 C CA . THR A 1 121 ? -19.619 -10.979 2.812 1.00 98.00 121 THR A CA 1
ATOM 849 C C . THR A 1 121 ? -18.862 -9.835 2.145 1.00 98.00 121 THR A C 1
ATOM 851 O O . THR A 1 121 ? -17.784 -10.052 1.592 1.00 98.00 121 THR A O 1
ATOM 854 N N . ALA A 1 122 ? -19.380 -8.609 2.254 1.00 98.25 122 ALA A N 1
ATOM 855 C CA . ALA A 1 122 ? -18.745 -7.432 1.673 1.00 98.25 122 ALA A CA 1
ATOM 856 C C . ALA A 1 122 ? -17.378 -7.127 2.312 1.00 98.25 122 ALA A C 1
ATOM 858 O O . ALA A 1 122 ? -16.413 -6.864 1.598 1.00 98.25 122 ALA A O 1
ATOM 859 N N . ILE A 1 123 ? -17.261 -7.222 3.642 1.00 98.50 123 ILE A N 1
ATOM 860 C CA . ILE A 1 123 ? -15.999 -7.027 4.372 1.00 98.50 123 ILE A CA 1
ATOM 861 C C . ILE A 1 123 ? -14.979 -8.099 3.983 1.00 98.50 123 ILE A C 1
ATOM 863 O O . ILE A 1 123 ? -13.814 -7.775 3.750 1.00 98.50 123 ILE A O 1
ATOM 867 N N . ARG A 1 124 ? -15.402 -9.365 3.865 1.00 97.94 124 ARG A N 1
ATOM 868 C CA . ARG A 1 124 ? -14.528 -10.452 3.408 1.00 97.94 124 ARG A CA 1
ATOM 869 C C . ARG A 1 124 ? -13.979 -10.170 2.010 1.00 97.94 124 ARG A C 1
ATOM 871 O O . ARG A 1 124 ? -12.768 -10.263 1.816 1.00 97.94 124 ARG A O 1
ATOM 878 N N . ALA A 1 125 ? -14.850 -9.821 1.062 1.00 97.44 125 ALA A N 1
ATOM 879 C CA . ALA A 1 125 ? -14.448 -9.491 -0.304 1.00 97.44 125 ALA A CA 1
ATOM 880 C C . ALA A 1 125 ? -13.490 -8.294 -0.309 1.00 97.44 125 ALA A C 1
ATOM 882 O O . ALA A 1 125 ? -12.386 -8.383 -0.835 1.00 97.44 125 ALA A O 1
ATOM 883 N N . PHE A 1 126 ? -13.843 -7.216 0.393 1.00 97.69 126 PHE A N 1
ATOM 884 C CA . PHE A 1 126 ? -13.009 -6.024 0.522 1.00 97.69 126 PHE A CA 1
ATOM 885 C C . PHE A 1 126 ? -11.613 -6.318 1.093 1.00 97.69 126 PHE A C 1
ATOM 887 O O . PHE A 1 126 ? -10.617 -5.785 0.596 1.00 97.69 126 PHE A O 1
ATOM 894 N N . TRP A 1 127 ? -11.516 -7.186 2.102 1.00 96.50 127 TRP A N 1
ATOM 895 C CA . TRP A 1 127 ? -10.237 -7.613 2.661 1.00 96.50 127 TRP A CA 1
ATOM 896 C C . TRP A 1 127 ? -9.403 -8.412 1.651 1.00 96.50 127 TRP A C 1
ATOM 898 O O . TRP A 1 127 ? -8.247 -8.071 1.410 1.00 96.50 127 TRP A O 1
ATOM 908 N N . ILE A 1 128 ? -9.979 -9.445 1.031 1.00 94.12 128 ILE A N 1
ATOM 909 C CA . ILE A 1 128 ? -9.264 -10.348 0.110 1.00 94.12 128 ILE A CA 1
ATOM 910 C C . ILE A 1 128 ? -8.856 -9.628 -1.184 1.00 94.12 128 ILE A C 1
ATOM 912 O O . ILE A 1 128 ? -7.767 -9.833 -1.732 1.00 94.12 128 ILE A O 1
ATOM 916 N N . GLU A 1 129 ? -9.739 -8.781 -1.697 1.00 93.56 129 GLU A N 1
ATOM 917 C CA . GLU A 1 129 ? -9.592 -8.181 -3.017 1.00 93.56 129 GLU A CA 1
ATOM 918 C C . GLU A 1 129 ? -8.850 -6.852 -2.978 1.00 93.56 129 GLU A C 1
ATOM 920 O O . GLU A 1 129 ? -8.242 -6.493 -3.982 1.00 93.56 129 GLU A O 1
ATOM 925 N N . ARG A 1 130 ? -8.848 -6.136 -1.845 1.00 93.19 130 ARG A N 1
ATOM 926 C CA . ARG A 1 130 ? -8.274 -4.788 -1.764 1.00 93.19 130 ARG A CA 1
ATOM 927 C C . ARG A 1 130 ? -7.447 -4.556 -0.503 1.00 93.19 130 ARG A C 1
ATOM 929 O O . ARG A 1 130 ? -6.225 -4.617 -0.567 1.00 93.19 130 ARG A O 1
ATOM 936 N N . ALA A 1 131 ? -8.077 -4.299 0.642 1.00 94.94 131 ALA A N 1
ATOM 937 C CA . ALA A 1 131 ? -7.396 -3.745 1.820 1.00 94.94 131 ALA A CA 1
ATOM 938 C C . ALA A 1 131 ? -6.352 -4.688 2.451 1.00 94.94 131 ALA A C 1
ATOM 940 O O . ALA A 1 131 ? -5.338 -4.240 2.992 1.00 94.94 131 ALA A O 1
ATOM 941 N N . GLY A 1 132 ? -6.572 -6.001 2.365 1.00 92.88 132 GLY A N 1
ATOM 942 C CA . GLY A 1 132 ? -5.684 -7.027 2.912 1.00 92.88 132 GLY A CA 1
ATOM 943 C C . GLY A 1 132 ? -4.504 -7.401 2.010 1.00 92.88 132 GLY A C 1
ATOM 944 O O . GLY A 1 132 ? -3.690 -8.233 2.406 1.00 92.88 132 GLY A O 1
ATOM 945 N N . ARG A 1 133 ? -4.367 -6.805 0.816 1.00 91.88 133 ARG A N 1
ATOM 946 C CA . ARG A 1 133 ? -3.294 -7.133 -0.143 1.00 91.88 133 ARG A CA 1
ATOM 947 C C . ARG A 1 133 ? -1.985 -6.399 0.133 1.00 91.88 133 ARG A C 1
ATOM 949 O O . ARG A 1 133 ? -1.989 -5.305 0.677 1.00 91.88 133 ARG A O 1
ATOM 956 N N . GLY A 1 134 ? -0.860 -6.984 -0.262 1.00 90.88 134 GLY A N 1
ATOM 957 C CA . GLY A 1 134 ? 0.473 -6.404 -0.062 1.00 90.88 134 GLY A CA 1
ATOM 958 C C . GLY A 1 134 ? 1.242 -7.042 1.100 1.00 90.88 134 GLY A C 1
ATOM 959 O O . GLY A 1 134 ? 0.678 -7.866 1.832 1.00 90.88 134 GLY A O 1
ATOM 960 N N . PRO A 1 135 ? 2.534 -6.709 1.247 1.00 91.62 135 PRO A N 1
ATOM 961 C CA . PRO A 1 135 ? 3.428 -7.444 2.127 1.00 91.62 135 PRO A CA 1
ATOM 962 C C . PRO A 1 135 ? 3.183 -7.128 3.600 1.00 91.62 135 PRO A C 1
ATOM 964 O O . PRO A 1 135 ? 2.842 -6.009 3.987 1.00 91.62 135 PRO A O 1
ATOM 967 N N . VAL A 1 136 ? 3.390 -8.137 4.442 1.00 88.62 136 VAL A N 1
ATOM 968 C CA . VAL A 1 136 ? 3.180 -8.026 5.887 1.00 88.62 136 VAL A CA 1
ATOM 969 C C . VAL A 1 136 ? 4.423 -7.454 6.561 1.00 88.62 136 VAL A C 1
ATOM 971 O O . VAL A 1 136 ? 5.535 -7.936 6.353 1.00 88.62 136 VAL A O 1
ATOM 974 N N . VAL A 1 137 ? 4.227 -6.444 7.409 1.00 92.06 137 VAL A N 1
ATOM 975 C CA . VAL A 1 137 ? 5.288 -5.898 8.260 1.00 92.06 137 VAL A CA 1
ATOM 976 C C . VAL A 1 137 ? 5.410 -6.763 9.524 1.00 92.06 137 VAL A C 1
ATOM 978 O O . VAL A 1 137 ? 4.395 -7.003 10.186 1.00 92.06 137 VAL A O 1
ATOM 981 N N . PRO A 1 138 ? 6.617 -7.235 9.887 1.00 90.94 138 PRO A N 1
ATOM 982 C CA . PRO A 1 138 ? 6.847 -7.952 11.141 1.00 90.94 138 PRO A CA 1
ATOM 983 C C . PRO A 1 138 ? 6.378 -7.180 12.388 1.00 90.94 138 PRO A C 1
ATOM 985 O O . PRO A 1 138 ? 6.284 -5.948 12.382 1.00 90.94 138 PRO A O 1
ATOM 988 N N . VAL A 1 139 ? 6.062 -7.904 13.468 1.00 90.00 139 VAL A N 1
ATOM 989 C CA . VAL A 1 139 ? 5.492 -7.330 14.705 1.00 90.00 139 VAL A CA 1
ATOM 990 C C . VAL A 1 139 ? 6.429 -6.333 15.374 1.00 90.00 139 VAL A C 1
ATOM 992 O O . VAL A 1 139 ? 6.002 -5.250 15.770 1.00 90.00 139 VAL A O 1
ATOM 995 N N . ASP A 1 140 ? 7.702 -6.670 15.484 1.00 90.44 140 ASP A N 1
ATOM 996 C CA . ASP A 1 140 ? 8.742 -5.814 16.045 1.00 90.44 140 ASP A CA 1
ATOM 997 C C . ASP A 1 140 ? 8.980 -4.543 15.214 1.00 90.44 140 ASP A C 1
ATOM 999 O O . ASP A 1 140 ? 9.001 -3.448 15.775 1.00 90.44 140 ASP A O 1
ATOM 1003 N N . ALA A 1 141 ? 9.038 -4.651 13.885 1.00 93.56 141 ALA A N 1
ATOM 1004 C CA . ALA A 1 141 ? 9.120 -3.505 12.981 1.00 93.56 141 ALA A CA 1
ATOM 1005 C C . ALA A 1 141 ? 7.887 -2.602 13.108 1.00 93.56 141 ALA A C 1
ATOM 1007 O O . ALA A 1 141 ? 8.010 -1.383 13.222 1.00 93.56 141 ALA A O 1
ATOM 1008 N N . SER A 1 142 ? 6.692 -3.193 13.186 1.00 94.44 142 SER A N 1
ATOM 1009 C CA . SER A 1 142 ? 5.446 -2.450 13.405 1.00 94.44 142 SER A CA 1
ATOM 1010 C C . SER A 1 142 ? 5.462 -1.691 14.737 1.00 94.44 142 SER A C 1
ATOM 1012 O O . SER A 1 142 ? 5.069 -0.524 14.788 1.00 94.44 142 SER A O 1
ATOM 1014 N N . ARG A 1 143 ? 5.969 -2.316 15.811 1.00 92.31 143 ARG A N 1
ATOM 1015 C CA . ARG A 1 143 ? 6.135 -1.679 17.128 1.00 92.31 143 ARG A CA 1
ATOM 1016 C C . ARG A 1 143 ? 7.157 -0.546 17.092 1.00 92.31 143 ARG A C 1
ATOM 1018 O O . ARG A 1 143 ? 6.886 0.519 17.644 1.00 92.31 143 ARG A O 1
ATOM 1025 N N . ALA A 1 144 ? 8.295 -0.735 16.424 1.00 93.69 144 ALA A N 1
ATOM 1026 C CA . ALA A 1 144 ? 9.312 0.305 16.282 1.00 93.69 144 ALA A CA 1
ATOM 1027 C C . ALA A 1 144 ? 8.770 1.525 15.520 1.00 93.69 144 ALA A C 1
ATOM 1029 O O . ALA A 1 144 ? 8.939 2.661 15.977 1.00 93.69 144 ALA A O 1
ATOM 1030 N N . ILE A 1 145 ? 8.038 1.302 14.422 1.00 95.44 145 ILE A N 1
ATOM 1031 C CA . ILE A 1 145 ? 7.377 2.372 13.659 1.00 95.44 145 ILE A CA 1
ATOM 1032 C C . ILE A 1 145 ? 6.350 3.110 14.529 1.00 95.44 145 ILE A C 1
ATOM 1034 O O . ILE A 1 145 ? 6.346 4.339 14.555 1.00 95.44 145 ILE A O 1
ATOM 1038 N N . ALA A 1 146 ? 5.509 2.392 15.277 1.00 94.50 146 ALA A N 1
ATOM 1039 C CA . ALA A 1 146 ? 4.500 2.992 16.155 1.00 94.50 146 ALA A CA 1
ATOM 1040 C C . ALA A 1 146 ? 5.096 3.754 17.361 1.00 94.50 146 ALA A C 1
ATOM 1042 O O . ALA A 1 146 ? 4.428 4.603 17.949 1.00 94.50 146 ALA A O 1
ATOM 1043 N N . SER A 1 147 ? 6.351 3.477 17.728 1.00 92.38 147 SER A N 1
ATOM 1044 C CA . SER A 1 147 ? 6.999 4.039 18.915 1.00 92.38 147 SER A CA 1
ATOM 1045 C C . SER A 1 147 ? 7.317 5.541 18.820 1.00 92.38 147 SER A C 1
ATOM 1047 O O . SER A 1 147 ? 7.295 6.162 17.753 1.00 92.38 147 SER A O 1
ATOM 1049 N N . ALA A 1 148 ? 7.706 6.117 19.963 1.00 91.38 148 ALA A N 1
ATOM 1050 C CA . ALA A 1 148 ? 8.179 7.498 20.071 1.00 91.38 148 ALA A CA 1
ATOM 1051 C C . ALA A 1 148 ? 9.520 7.766 19.357 1.00 91.38 148 ALA A C 1
ATOM 1053 O O . ALA A 1 148 ? 9.873 8.927 19.165 1.00 91.38 148 ALA A O 1
ATOM 1054 N N . ARG A 1 149 ? 10.259 6.722 18.946 1.00 92.25 149 ARG A N 1
ATOM 1055 C CA . ARG A 1 149 ? 11.524 6.856 18.197 1.00 92.25 149 ARG A CA 1
ATOM 1056 C C . ARG A 1 149 ? 11.326 7.271 16.741 1.00 92.25 149 ARG A C 1
ATOM 1058 O O . ARG A 1 149 ? 12.255 7.741 16.087 1.00 92.25 149 ARG A O 1
ATOM 1065 N N . THR A 1 150 ? 10.118 7.084 16.228 1.00 94.31 150 THR A N 1
ATOM 1066 C CA . THR A 1 150 ? 9.737 7.492 14.879 1.00 94.31 150 THR A CA 1
ATOM 1067 C C . THR A 1 150 ? 9.021 8.836 14.978 1.00 94.31 150 THR A C 1
ATOM 1069 O O . THR A 1 150 ? 8.187 9.039 15.859 1.00 94.31 150 THR A O 1
ATOM 1072 N N . THR A 1 151 ? 9.332 9.791 14.104 1.00 94.62 151 THR A N 1
ATOM 1073 C CA . THR A 1 151 ? 8.615 11.081 14.095 1.00 94.62 151 THR A CA 1
ATOM 1074 C C . THR A 1 151 ? 7.189 10.903 13.574 1.00 94.62 151 THR A C 1
ATOM 1076 O O . THR A 1 151 ? 6.910 9.984 12.798 1.00 94.62 151 THR A O 1
ATOM 1079 N N . THR A 1 152 ? 6.284 11.821 13.915 1.00 95.62 152 THR A N 1
ATOM 1080 C CA . THR A 1 152 ? 4.918 11.854 13.363 1.00 95.62 152 THR A CA 1
ATOM 1081 C C . THR A 1 152 ? 4.935 11.863 11.835 1.00 95.62 152 THR A C 1
ATOM 1083 O O . THR A 1 152 ? 4.188 11.118 11.203 1.00 95.62 152 THR A O 1
ATOM 1086 N N . ARG A 1 153 ? 5.839 12.644 11.227 1.00 96.06 153 ARG A N 1
ATOM 1087 C CA . ARG A 1 153 ? 5.983 12.725 9.765 1.00 96.06 153 ARG A CA 1
ATOM 1088 C C . ARG A 1 153 ? 6.397 11.387 9.153 1.00 96.06 153 ARG A C 1
ATOM 1090 O O . ARG A 1 153 ? 5.840 10.990 8.134 1.00 96.06 153 ARG A O 1
ATOM 1097 N N . VAL A 1 154 ? 7.368 10.697 9.750 1.00 96.62 154 VAL A N 1
ATOM 1098 C CA . VAL A 1 154 ? 7.834 9.402 9.236 1.00 96.62 154 VAL A CA 1
ATOM 1099 C C . VAL A 1 154 ? 6.767 8.326 9.433 1.00 96.62 154 VAL A C 1
ATOM 1101 O O . VAL A 1 154 ? 6.515 7.570 8.498 1.00 96.62 154 VAL A O 1
ATOM 1104 N N . ARG A 1 155 ? 6.063 8.307 10.576 1.00 96.81 155 ARG A N 1
ATOM 1105 C CA . ARG A 1 155 ? 4.903 7.422 10.780 1.00 96.81 155 ARG A CA 1
ATOM 1106 C C . ARG A 1 155 ? 3.846 7.618 9.699 1.00 96.81 155 ARG A C 1
ATOM 1108 O O . ARG A 1 155 ? 3.373 6.629 9.155 1.00 96.81 155 ARG A O 1
ATOM 1115 N N . ALA A 1 156 ? 3.519 8.867 9.365 1.00 96.81 156 ALA A N 1
ATOM 1116 C CA . ALA A 1 156 ? 2.542 9.171 8.322 1.00 96.81 156 ALA A CA 1
ATOM 1117 C C . ALA A 1 156 ? 2.968 8.613 6.954 1.00 96.81 156 ALA A C 1
ATOM 1119 O O . ALA A 1 156 ? 2.216 7.886 6.311 1.00 96.81 156 ALA A O 1
ATOM 1120 N N . LEU A 1 157 ? 4.216 8.871 6.549 1.00 96.56 157 LEU A N 1
ATOM 1121 C CA . LEU A 1 157 ? 4.761 8.371 5.282 1.00 96.56 157 LEU A CA 1
ATOM 1122 C C . LEU A 1 157 ? 4.762 6.839 5.213 1.00 96.56 157 LEU A C 1
ATOM 1124 O O . LEU A 1 157 ? 4.424 6.266 4.179 1.00 96.56 157 LEU A O 1
ATOM 1128 N N . LEU A 1 158 ? 5.142 6.162 6.299 1.00 97.62 158 LEU A N 1
ATOM 1129 C CA . LEU A 1 158 ? 5.141 4.700 6.342 1.00 97.62 158 LEU A CA 1
ATOM 1130 C C . LEU A 1 158 ? 3.719 4.129 6.384 1.00 97.62 158 LEU A C 1
ATOM 1132 O O . LEU A 1 158 ? 3.484 3.086 5.778 1.00 97.62 158 LEU A O 1
ATOM 1136 N N . ALA A 1 159 ? 2.777 4.800 7.053 1.00 97.19 159 ALA A N 1
ATOM 1137 C CA . ALA A 1 159 ? 1.372 4.402 7.081 1.00 97.19 159 ALA A CA 1
ATOM 1138 C C . ALA A 1 159 ? 0.734 4.513 5.691 1.00 97.19 159 ALA A C 1
ATOM 1140 O O . ALA A 1 159 ? 0.035 3.597 5.274 1.00 97.19 159 ALA A O 1
ATOM 1141 N N . GLU A 1 160 ? 1.029 5.578 4.939 1.00 96.00 160 GLU A N 1
ATOM 1142 C CA . GLU A 1 160 ? 0.585 5.709 3.546 1.00 96.00 160 GLU A CA 1
ATOM 1143 C C . GLU A 1 160 ? 1.163 4.608 2.656 1.00 96.00 160 GLU A C 1
ATOM 1145 O O . GLU A 1 160 ? 0.437 3.993 1.881 1.00 96.00 160 GLU A O 1
ATOM 1150 N N . ARG A 1 161 ? 2.462 4.321 2.785 1.00 96.44 161 ARG A N 1
ATOM 1151 C CA . ARG A 1 161 ? 3.140 3.308 1.960 1.00 96.44 161 ARG A CA 1
ATOM 1152 C C . ARG A 1 161 ? 2.707 1.877 2.258 1.00 96.44 161 ARG A C 1
ATOM 1154 O O . ARG A 1 161 ? 2.915 1.027 1.391 1.00 96.44 161 ARG A O 1
ATOM 1161 N N . LEU A 1 162 ? 2.165 1.634 3.455 1.00 96.38 162 LEU A N 1
ATOM 1162 C CA . LEU A 1 162 ? 1.616 0.351 3.892 1.00 96.38 162 LEU A CA 1
ATOM 1163 C C . LEU A 1 162 ? 0.264 0.035 3.238 1.00 96.38 162 LEU A C 1
ATOM 1165 O O . LEU A 1 162 ? -0.088 -1.139 3.123 1.00 96.38 162 LEU A O 1
ATOM 1169 N N . LEU A 1 163 ? -0.510 1.056 2.853 1.00 95.94 163 LEU A N 1
ATOM 1170 C CA . LEU A 1 163 ? -1.811 0.837 2.231 1.00 95.94 163 LEU A CA 1
ATOM 1171 C C . LEU A 1 163 ? -1.654 0.001 0.957 1.00 95.94 163 LEU A C 1
ATOM 1173 O O . LEU A 1 163 ? -0.698 0.166 0.195 1.00 95.94 163 LEU A O 1
ATOM 1177 N N . ALA A 1 164 ? -2.608 -0.905 0.751 1.00 94.38 164 ALA A N 1
ATOM 1178 C CA . ALA A 1 164 ? -2.633 -1.754 -0.425 1.00 94.38 164 ALA A CA 1
ATOM 1179 C C . ALA A 1 164 ? -2.763 -0.906 -1.696 1.00 94.38 164 ALA A C 1
ATOM 1181 O O . ALA A 1 164 ? -3.577 0.021 -1.749 1.00 94.38 164 ALA A O 1
ATOM 1182 N N . ASP A 1 165 ? -1.993 -1.258 -2.724 1.00 94.69 165 ASP A N 1
ATOM 1183 C CA . ASP A 1 165 ? -2.141 -0.662 -4.049 1.00 94.69 165 ASP A CA 1
ATOM 1184 C C . ASP A 1 165 ? -3.518 -1.016 -4.634 1.00 94.69 165 ASP A C 1
ATOM 1186 O O . ASP A 1 165 ? -4.068 -2.086 -4.351 1.00 94.69 165 ASP A O 1
ATOM 1190 N N . ASP A 1 166 ? -4.091 -0.123 -5.446 1.00 92.19 166 ASP A N 1
ATOM 1191 C CA . ASP A 1 166 ? -5.391 -0.373 -6.068 1.00 92.19 166 ASP A CA 1
ATOM 1192 C C . ASP A 1 166 ? -5.272 -1.473 -7.141 1.00 92.19 166 ASP A C 1
ATOM 1194 O O . ASP A 1 166 ? -4.586 -1.263 -8.145 1.00 92.19 166 ASP A O 1
ATOM 1198 N N . PRO A 1 167 ? -5.962 -2.623 -7.000 1.00 90.19 167 PRO A N 1
ATOM 1199 C CA . PRO A 1 167 ? -5.948 -3.678 -8.015 1.00 90.19 167 PRO A CA 1
ATOM 1200 C C . PRO A 1 167 ? -6.431 -3.217 -9.395 1.00 90.19 167 PRO A C 1
ATOM 1202 O O . PRO A 1 167 ? -6.099 -3.840 -10.400 1.00 90.19 167 PRO A O 1
ATOM 1205 N N . HIS A 1 168 ? -7.226 -2.147 -9.436 1.00 92.25 168 HIS A N 1
ATOM 1206 C CA . HIS A 1 168 ? -7.798 -1.569 -10.647 1.00 92.25 168 HIS A CA 1
ATOM 1207 C C . HIS A 1 168 ? -7.148 -0.223 -10.994 1.00 92.25 168 HIS A C 1
ATOM 1209 O O . HIS A 1 168 ? -7.783 0.614 -11.636 1.00 92.25 168 HIS A O 1
ATOM 1215 N N . TYR A 1 169 ? -5.902 0.007 -10.559 1.00 95.19 169 TYR A N 1
ATOM 1216 C CA . TYR A 1 169 ? -5.163 1.230 -10.864 1.00 95.19 169 TYR A CA 1
ATOM 1217 C C . TYR A 1 169 ? -5.174 1.530 -12.370 1.00 95.19 169 TYR A C 1
ATOM 1219 O O . TYR A 1 169 ? -4.686 0.735 -13.180 1.00 95.19 169 TYR A O 1
ATOM 1227 N N . ALA A 1 170 ? -5.718 2.694 -12.727 1.00 96.25 170 ALA A N 1
ATOM 1228 C CA . ALA A 1 170 ? -5.655 3.245 -14.072 1.00 96.25 170 ALA A CA 1
ATOM 1229 C C . ALA A 1 170 ? -4.441 4.184 -14.162 1.00 96.25 170 ALA A C 1
ATOM 1231 O O . ALA A 1 170 ? -4.338 5.095 -13.334 1.00 96.25 170 ALA A O 1
ATOM 1232 N N . PRO A 1 171 ? -3.529 3.983 -15.131 1.00 97.69 171 PRO A N 1
ATOM 1233 C CA . PRO A 1 171 ? -2.342 4.816 -15.240 1.00 97.69 171 PRO A CA 1
ATOM 1234 C C . PRO A 1 171 ? -2.711 6.262 -15.581 1.00 97.69 171 PRO A C 1
ATOM 1236 O O . PRO A 1 171 ? -3.679 6.525 -16.300 1.00 97.69 171 PRO A O 1
ATOM 1239 N N . ARG A 1 172 ? -1.942 7.201 -15.029 1.00 97.75 172 ARG A N 1
ATOM 1240 C CA . ARG A 1 172 ? -2.141 8.650 -15.170 1.00 97.75 172 ARG A CA 1
ATOM 1241 C C . ARG A 1 172 ? -1.204 9.269 -16.204 1.00 97.75 172 ARG A C 1
ATOM 1243 O O . ARG A 1 172 ? -1.553 10.295 -16.782 1.00 97.75 172 ARG A O 1
ATOM 1250 N N . VAL A 1 173 ? -0.035 8.665 -16.416 1.00 97.69 173 VAL A N 1
ATOM 1251 C CA . VAL A 1 173 ? 0.976 9.110 -17.386 1.00 97.69 173 VAL A CA 1
ATOM 1252 C C . VAL A 1 173 ? 1.166 8.066 -18.477 1.00 97.69 173 VAL A C 1
ATOM 1254 O O . VAL A 1 173 ? 1.163 8.403 -19.659 1.00 97.69 173 VAL A O 1
ATOM 1257 N N . LEU A 1 174 ? 1.320 6.805 -18.084 1.00 98.25 174 LEU A N 1
ATOM 1258 C CA . LEU A 1 174 ? 1.536 5.691 -18.994 1.00 98.25 174 LEU A CA 1
ATOM 1259 C C . LEU A 1 174 ? 0.238 5.274 -19.695 1.00 98.25 174 LEU A C 1
ATOM 1261 O O . LEU A 1 174 ? -0.873 5.487 -19.207 1.00 98.25 174 LEU A O 1
ATOM 1265 N N . THR A 1 175 ? 0.370 4.589 -20.827 1.00 98.25 175 THR A N 1
ATOM 1266 C CA . THR A 1 175 ? -0.754 3.843 -21.406 1.00 98.25 175 THR A CA 1
ATOM 1267 C C . THR A 1 175 ? -1.000 2.533 -20.640 1.00 98.25 175 THR A C 1
ATOM 1269 O O . THR A 1 175 ? -0.096 2.022 -19.971 1.00 98.25 175 THR A O 1
ATOM 1272 N N . PRO A 1 176 ? -2.191 1.910 -20.756 1.00 97.81 176 PRO A N 1
ATOM 1273 C CA . PRO A 1 176 ? -2.439 0.596 -20.160 1.00 97.81 176 PRO A CA 1
ATOM 1274 C C . PRO A 1 176 ? -1.444 -0.487 -20.610 1.00 97.81 176 PRO A C 1
ATOM 1276 O O . PRO A 1 176 ? -1.036 -1.312 -19.796 1.00 97.81 176 PRO A O 1
ATOM 1279 N N . ALA A 1 177 ? -1.019 -0.468 -21.879 1.00 97.25 177 ALA A N 1
ATOM 1280 C CA . ALA A 1 177 ? -0.027 -1.408 -22.404 1.00 97.25 177 ALA A CA 1
ATOM 1281 C C . ALA A 1 177 ? 1.364 -1.164 -21.797 1.00 97.25 177 ALA A C 1
ATOM 1283 O O . ALA A 1 177 ? 2.011 -2.101 -21.335 1.00 97.25 177 ALA A O 1
ATOM 1284 N N . GLN A 1 178 ? 1.783 0.101 -21.703 1.00 98.44 178 GLN A N 1
ATOM 1285 C CA . GLN A 1 178 ? 3.040 0.489 -21.059 1.00 98.44 178 GLN A CA 1
ATOM 1286 C C . GLN A 1 178 ? 3.070 0.097 -19.576 1.00 98.44 178 GLN A C 1
ATOM 1288 O O . GLN A 1 178 ? 4.082 -0.413 -19.103 1.00 98.44 178 GLN A O 1
ATOM 1293 N N . LEU A 1 179 ? 1.957 0.255 -18.848 1.00 98.44 179 LEU A N 1
ATOM 1294 C CA . LEU A 1 179 ? 1.858 -0.196 -17.457 1.00 98.44 179 LEU A CA 1
ATOM 1295 C C . LEU A 1 179 ? 2.031 -1.721 -17.337 1.00 98.44 179 LEU A C 1
ATOM 1297 O O . LEU A 1 179 ? 2.709 -2.188 -16.424 1.00 98.44 179 LEU A O 1
ATOM 1301 N N . VAL A 1 180 ? 1.453 -2.506 -18.256 1.00 98.00 180 VAL A N 1
ATOM 1302 C CA . VAL A 1 180 ? 1.647 -3.969 -18.303 1.00 98.00 180 VAL A CA 1
ATOM 1303 C C . VAL A 1 180 ? 3.113 -4.323 -18.558 1.00 98.00 180 VAL A C 1
ATOM 1305 O O . VAL A 1 180 ? 3.666 -5.159 -17.842 1.00 98.00 180 VAL A O 1
ATO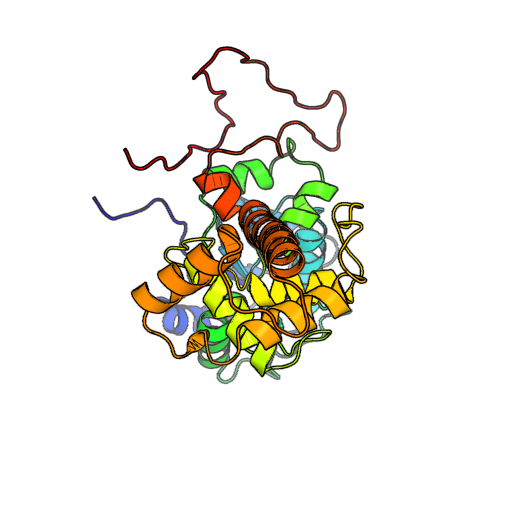M 1308 N N . THR A 1 181 ? 3.764 -3.656 -19.513 1.00 98.44 181 THR A N 1
ATOM 1309 C CA . THR A 1 181 ? 5.199 -3.832 -19.777 1.00 98.44 181 THR A CA 1
ATOM 1310 C C . THR A 1 181 ? 6.039 -3.485 -18.548 1.00 98.44 181 THR A C 1
ATOM 1312 O O . THR A 1 181 ? 6.888 -4.279 -18.151 1.00 98.44 181 THR A O 1
ATOM 1315 N N . LEU A 1 182 ? 5.769 -2.359 -17.878 1.00 98.56 182 LEU A N 1
ATOM 1316 C CA . LEU A 1 182 ? 6.512 -1.949 -16.685 1.00 98.56 182 LEU A CA 1
ATOM 1317 C C . LEU A 1 182 ? 6.317 -2.919 -15.510 1.00 98.56 182 LEU A C 1
ATOM 1319 O O . LEU A 1 182 ? 7.277 -3.194 -14.795 1.00 98.56 182 LEU A O 1
ATOM 1323 N N . ARG A 1 183 ? 5.116 -3.488 -15.326 1.00 97.69 183 ARG A N 1
ATOM 1324 C CA . ARG A 1 183 ? 4.883 -4.558 -14.335 1.00 97.69 183 ARG A CA 1
ATOM 1325 C C . ARG A 1 183 ? 5.738 -5.790 -14.638 1.00 97.69 183 ARG A C 1
ATOM 1327 O O . ARG A 1 183 ? 6.383 -6.308 -13.735 1.00 97.69 183 ARG A O 1
ATOM 1334 N N . ALA A 1 184 ? 5.816 -6.213 -15.900 1.00 97.81 184 ALA A N 1
ATOM 1335 C CA . ALA A 1 184 ? 6.673 -7.332 -16.293 1.00 97.81 184 ALA A CA 1
ATOM 1336 C C . ALA A 1 184 ? 8.169 -7.034 -16.074 1.00 97.81 184 ALA A C 1
ATOM 1338 O O . ALA A 1 184 ? 8.908 -7.905 -15.625 1.00 97.81 184 ALA A O 1
ATOM 1339 N N . ILE A 1 185 ? 8.622 -5.803 -16.332 1.00 98.19 185 ILE A N 1
ATOM 1340 C CA . ILE A 1 185 ? 10.001 -5.384 -16.029 1.00 98.19 185 ILE A CA 1
ATOM 1341 C C . ILE A 1 185 ? 10.250 -5.411 -14.516 1.00 98.19 185 ILE A C 1
ATOM 1343 O O . ILE A 1 185 ? 11.255 -5.963 -14.069 1.00 98.19 185 ILE A O 1
ATOM 1347 N N . ALA A 1 186 ? 9.330 -4.861 -13.718 1.00 97.50 186 ALA A N 1
ATOM 1348 C CA . ALA A 1 186 ? 9.424 -4.843 -12.260 1.00 97.50 186 ALA A CA 1
ATOM 1349 C C . ALA A 1 186 ? 9.622 -6.246 -11.674 1.00 97.50 186 ALA A C 1
ATOM 1351 O O . ALA A 1 186 ? 10.452 -6.423 -10.783 1.00 97.50 186 ALA A O 1
ATOM 1352 N N . ASP A 1 187 ? 8.937 -7.240 -12.238 1.00 95.56 187 ASP A N 1
ATOM 1353 C CA . ASP A 1 187 ? 9.014 -8.646 -11.837 1.00 95.56 187 ASP A CA 1
ATOM 1354 C C . ASP A 1 187 ? 10.375 -9.298 -12.107 1.00 95.56 187 ASP A C 1
ATOM 1356 O O . ASP A 1 187 ? 10.718 -10.302 -11.478 1.00 95.56 187 ASP A O 1
ATOM 1360 N N . ARG A 1 188 ? 11.160 -8.747 -13.040 1.00 96.56 188 ARG A N 1
ATOM 1361 C CA . ARG A 1 188 ? 12.533 -9.189 -13.321 1.00 96.56 188 ARG A CA 1
ATOM 1362 C C . ARG A 1 188 ? 13.577 -8.384 -12.548 1.00 96.56 188 ARG A C 1
ATOM 1364 O O . ARG A 1 188 ? 14.603 -8.938 -12.168 1.00 96.56 188 ARG A O 1
ATOM 1371 N N . VAL A 1 189 ? 13.318 -7.100 -12.287 1.00 96.00 189 VAL A N 1
ATOM 1372 C CA . VAL A 1 189 ? 14.252 -6.201 -11.583 1.00 96.00 189 VAL A CA 1
ATOM 1373 C C . VAL A 1 189 ? 14.230 -6.420 -10.071 1.00 96.00 189 VAL A C 1
ATOM 1375 O O . VAL A 1 189 ? 15.285 -6.453 -9.439 1.00 96.00 189 VAL A O 1
ATOM 1378 N N . VAL A 1 190 ? 13.041 -6.555 -9.481 1.00 93.88 190 VAL A N 1
ATOM 1379 C CA . VAL A 1 190 ? 12.861 -6.741 -8.039 1.00 93.88 190 VAL A CA 1
ATOM 1380 C C . VAL A 1 190 ? 12.032 -7.994 -7.801 1.00 93.88 190 VAL A C 1
ATOM 1382 O O . VAL A 1 190 ? 10.806 -7.980 -7.903 1.00 93.88 190 VAL A O 1
ATOM 1385 N N . LEU A 1 191 ? 12.708 -9.081 -7.434 1.00 89.81 191 LEU A N 1
ATOM 1386 C CA . LEU A 1 191 ? 12.041 -10.324 -7.060 1.00 89.81 191 LEU A CA 1
ATOM 1387 C C . LEU A 1 191 ? 11.287 -10.121 -5.740 1.00 89.81 191 LEU A C 1
ATOM 1389 O O . LEU A 1 191 ? 11.887 -9.905 -4.685 1.00 89.81 191 LEU A O 1
ATOM 1393 N N . GLN A 1 192 ? 9.960 -10.170 -5.817 1.00 89.44 192 GLN A N 1
ATOM 1394 C CA . GLN A 1 192 ? 9.071 -10.074 -4.666 1.00 89.44 192 GLN A CA 1
ATOM 1395 C C . GLN A 1 192 ? 8.482 -11.452 -4.353 1.00 89.44 192 GLN A C 1
ATOM 1397 O O . GLN A 1 192 ? 7.994 -12.134 -5.253 1.00 89.44 192 GLN A O 1
ATOM 1402 N N . ASP A 1 193 ? 8.508 -11.829 -3.073 1.00 79.62 193 ASP A N 1
ATOM 1403 C CA . ASP A 1 193 ? 7.818 -13.021 -2.564 1.00 79.62 193 ASP A CA 1
ATOM 1404 C C . ASP A 1 193 ? 6.321 -12.708 -2.315 1.00 79.62 193 ASP A C 1
ATOM 1406 O O . ASP A 1 193 ? 5.749 -11.789 -2.911 1.00 79.62 193 ASP A O 1
ATOM 1410 N N . ASP A 1 194 ? 5.667 -13.455 -1.421 1.00 71.44 194 ASP A N 1
ATOM 1411 C CA . ASP A 1 194 ? 4.255 -13.269 -1.072 1.00 71.44 194 ASP A CA 1
ATOM 1412 C C . ASP A 1 194 ? 3.925 -11.843 -0.594 1.00 71.44 194 ASP A C 1
ATOM 1414 O O . ASP A 1 194 ? 4.629 -11.246 0.224 1.00 71.44 194 ASP A O 1
ATOM 1418 N N . GLY A 1 195 ? 2.784 -11.321 -1.060 1.00 76.88 195 GLY A N 1
ATOM 1419 C CA . GLY A 1 195 ? 2.335 -9.958 -0.765 1.00 76.88 195 GLY A CA 1
ATOM 1420 C C . GLY A 1 195 ? 3.087 -8.924 -1.603 1.00 76.88 195 GLY A C 1
ATOM 1421 O O . GLY A 1 195 ? 4.012 -8.274 -1.132 1.00 76.88 195 GLY A O 1
ATOM 1422 N N . ARG A 1 196 ? 2.671 -8.759 -2.860 1.00 88.75 196 ARG A N 1
ATOM 1423 C CA . ARG A 1 196 ? 3.373 -7.923 -3.843 1.00 88.75 196 ARG A CA 1
ATOM 1424 C C . ARG A 1 196 ? 2.995 -6.451 -3.721 1.00 88.75 196 ARG A C 1
ATOM 1426 O O . ARG A 1 196 ? 1.838 -6.128 -3.456 1.00 88.75 196 ARG A O 1
ATOM 1433 N N . ILE A 1 197 ? 3.976 -5.591 -3.965 1.00 95.75 197 ILE A N 1
ATOM 1434 C CA . ILE A 1 197 ? 3.812 -4.156 -4.191 1.00 95.75 197 ILE A CA 1
ATOM 1435 C C . ILE A 1 197 ? 3.705 -3.944 -5.701 1.00 95.75 197 ILE A C 1
ATOM 1437 O O . ILE A 1 197 ? 4.550 -4.445 -6.452 1.00 95.75 197 ILE A O 1
ATOM 1441 N N . ASP A 1 198 ? 2.708 -3.187 -6.153 1.00 96.75 198 ASP A N 1
ATOM 1442 C CA . ASP A 1 198 ? 2.595 -2.781 -7.555 1.00 96.75 198 ASP A CA 1
ATOM 1443 C C . ASP A 1 198 ? 3.563 -1.623 -7.840 1.00 96.75 198 ASP A C 1
ATOM 1445 O O . ASP A 1 198 ? 3.202 -0.444 -7.861 1.00 96.75 198 ASP A O 1
ATOM 1449 N N . LEU A 1 199 ? 4.842 -1.974 -8.011 1.00 97.88 199 LEU A N 1
ATOM 1450 C CA . LEU A 1 199 ? 5.922 -1.010 -8.235 1.00 97.88 199 LEU A CA 1
ATOM 1451 C C . LEU A 1 199 ? 5.659 -0.147 -9.471 1.00 97.88 199 LEU A C 1
ATOM 1453 O O . LEU A 1 199 ? 5.890 1.056 -9.431 1.00 97.88 199 LEU A O 1
ATOM 1457 N N . ALA A 1 200 ? 5.116 -0.739 -10.534 1.00 98.06 200 ALA A N 1
ATOM 1458 C CA . ALA A 1 200 ? 4.813 -0.033 -11.771 1.00 98.06 200 ALA A CA 1
ATOM 1459 C C . ALA A 1 200 ? 3.716 1.026 -11.580 1.00 98.06 200 ALA A C 1
ATOM 1461 O O . ALA A 1 200 ? 3.880 2.157 -12.034 1.00 98.06 200 ALA A O 1
ATOM 1462 N N . ALA A 1 201 ? 2.631 0.696 -10.867 1.00 97.69 201 ALA A N 1
ATOM 1463 C CA . ALA A 1 201 ? 1.592 1.672 -10.534 1.00 97.69 201 ALA A CA 1
ATOM 1464 C C . ALA A 1 201 ? 2.142 2.816 -9.668 1.00 97.69 201 ALA A C 1
ATOM 1466 O O . ALA A 1 201 ? 1.808 3.981 -9.888 1.00 97.69 201 ALA A O 1
ATOM 1467 N N . ARG A 1 202 ? 3.028 2.508 -8.710 1.00 97.38 202 ARG A N 1
ATOM 1468 C CA . ARG A 1 202 ? 3.678 3.529 -7.875 1.00 97.38 202 ARG A CA 1
ATOM 1469 C C . ARG A 1 202 ? 4.627 4.428 -8.670 1.00 97.38 202 ARG A C 1
ATOM 1471 O O . ARG A 1 202 ? 4.659 5.627 -8.405 1.00 97.38 202 ARG A O 1
ATOM 1478 N N . VAL A 1 203 ? 5.354 3.884 -9.646 1.00 98.00 203 VAL A N 1
ATOM 1479 C CA . VAL A 1 203 ? 6.199 4.667 -10.564 1.00 98.00 203 VAL A CA 1
ATOM 1480 C C . VAL A 1 203 ? 5.349 5.565 -11.465 1.00 98.00 203 VAL A C 1
ATOM 1482 O O . VAL A 1 203 ? 5.618 6.759 -11.543 1.00 98.00 203 VAL A O 1
ATOM 1485 N N . ASP A 1 204 ? 4.274 5.058 -12.075 1.00 98.50 204 ASP A N 1
ATOM 1486 C CA . ASP A 1 204 ? 3.351 5.899 -12.856 1.00 98.50 204 ASP A CA 1
ATOM 1487 C C . ASP A 1 204 ? 2.759 7.034 -12.002 1.00 98.50 204 ASP A C 1
ATOM 1489 O O . ASP A 1 204 ? 2.709 8.188 -12.430 1.00 98.50 204 ASP A O 1
ATOM 1493 N N . ALA A 1 205 ? 2.382 6.735 -10.755 1.00 96.56 205 ALA A N 1
ATOM 1494 C CA . ALA A 1 205 ? 1.908 7.747 -9.827 1.00 96.56 205 ALA A CA 1
ATOM 1495 C C . ALA A 1 205 ? 2.988 8.791 -9.484 1.00 96.56 205 ALA A C 1
ATOM 1497 O O . ALA A 1 205 ? 2.687 9.983 -9.450 1.00 96.56 205 ALA A O 1
ATOM 1498 N N . GLN A 1 206 ? 4.233 8.359 -9.266 1.00 95.44 206 GLN A N 1
ATOM 1499 C CA . GLN A 1 206 ? 5.387 9.236 -9.048 1.00 95.44 206 GLN A CA 1
ATOM 1500 C C . GLN A 1 206 ? 5.595 10.187 -10.238 1.00 95.44 206 GLN A C 1
ATOM 1502 O O . GLN A 1 206 ? 5.742 11.393 -10.027 1.00 95.44 206 GLN A O 1
ATOM 1507 N N . LEU A 1 207 ? 5.549 9.665 -11.469 1.00 96.19 207 LEU A N 1
ATOM 1508 C CA . LEU A 1 207 ? 5.677 10.456 -12.697 1.00 96.19 207 LEU A CA 1
ATOM 1509 C C . LEU A 1 207 ? 4.555 11.495 -12.812 1.00 96.19 207 LEU A C 1
ATOM 1511 O O . LEU A 1 207 ? 4.815 12.659 -13.116 1.00 96.19 207 LEU A O 1
ATOM 1515 N N . ALA A 1 208 ? 3.313 11.095 -12.530 1.00 96.38 208 ALA A N 1
ATOM 1516 C CA . ALA A 1 208 ? 2.150 11.979 -12.580 1.00 96.38 208 ALA A CA 1
ATOM 1517 C C . ALA A 1 208 ? 2.234 13.125 -11.561 1.00 96.38 208 ALA A C 1
ATOM 1519 O O . ALA A 1 208 ? 1.813 14.246 -11.845 1.00 96.38 208 ALA A O 1
ATOM 1520 N N . ASP A 1 209 ? 2.794 12.845 -10.384 1.00 93.38 209 ASP A N 1
ATOM 1521 C CA . ASP A 1 209 ? 2.962 13.819 -9.305 1.00 93.38 209 ASP A CA 1
ATOM 1522 C C . ASP A 1 209 ? 4.241 14.670 -9.475 1.00 93.38 209 ASP A C 1
ATOM 1524 O O . ASP A 1 209 ? 4.550 15.502 -8.613 1.00 93.38 209 ASP A O 1
ATOM 1528 N N . GLY A 1 210 ? 5.005 14.460 -10.558 1.00 91.50 210 GLY A N 1
ATOM 1529 C CA . GLY A 1 210 ? 6.267 15.152 -10.837 1.00 91.50 210 GLY A CA 1
ATOM 1530 C C . GLY A 1 210 ? 7.332 14.921 -9.763 1.00 91.50 210 GLY A C 1
ATOM 1531 O O . GLY A 1 210 ? 8.167 15.792 -9.518 1.00 91.50 210 GLY A O 1
ATOM 1532 N N . GLN A 1 211 ? 7.260 13.789 -9.062 1.00 86.88 211 GLN A N 1
ATOM 1533 C CA . GLN A 1 211 ? 8.198 13.442 -8.003 1.00 86.88 211 GLN A CA 1
ATOM 1534 C C . GLN A 1 211 ? 9.397 12.709 -8.613 1.00 86.88 211 GLN A C 1
ATOM 1536 O O . GLN A 1 211 ? 9.231 11.784 -9.397 1.00 86.88 211 GLN A O 1
ATOM 1541 N N . GLY A 1 212 ? 10.608 13.095 -8.220 1.00 79.69 212 GLY A N 1
ATOM 1542 C CA . GLY A 1 212 ? 11.849 12.473 -8.681 1.00 79.69 212 GLY A CA 1
ATOM 1543 C C . GLY A 1 212 ? 12.892 12.428 -7.571 1.00 79.69 212 GLY A C 1
ATOM 1544 O O . GLY A 1 212 ? 12.600 12.691 -6.400 1.00 79.69 212 GLY A O 1
ATOM 1545 N N . ASP A 1 213 ? 14.115 12.047 -7.906 1.00 78.62 213 ASP A N 1
ATOM 1546 C CA . ASP A 1 213 ? 15.288 12.214 -7.037 1.00 78.62 213 ASP A CA 1
ATOM 1547 C C . ASP A 1 213 ? 15.982 13.580 -7.236 1.00 78.62 213 ASP A C 1
ATOM 1549 O O . ASP A 1 213 ? 16.931 13.908 -6.524 1.00 78.62 213 ASP A O 1
ATOM 1553 N N . GLY A 1 214 ? 15.465 14.398 -8.160 1.00 83.69 214 GLY A N 1
ATOM 1554 C CA . GLY A 1 214 ? 16.006 15.708 -8.519 1.00 83.69 214 GLY A CA 1
ATOM 1555 C C . GLY A 1 214 ? 17.064 15.658 -9.623 1.00 83.69 214 GLY A C 1
ATOM 1556 O O . GLY A 1 214 ? 17.603 16.707 -9.978 1.00 83.69 214 GLY A O 1
ATOM 1557 N N . TRP A 1 215 ? 17.339 14.478 -10.176 1.00 84.88 215 TRP A N 1
ATOM 1558 C CA . TRP A 1 215 ? 18.279 14.253 -11.263 1.00 84.88 215 TRP A CA 1
ATOM 1559 C C . TRP A 1 215 ? 17.545 13.740 -12.500 1.00 84.88 215 TRP A C 1
ATOM 1561 O O . TRP A 1 215 ? 16.482 13.139 -12.423 1.00 84.88 215 TRP A O 1
ATOM 1571 N N . ARG A 1 216 ? 18.112 14.032 -13.668 1.00 89.12 216 ARG A N 1
ATOM 1572 C CA . ARG A 1 216 ? 17.664 13.496 -14.953 1.00 89.12 216 ARG A CA 1
ATOM 1573 C C . ARG A 1 216 ? 18.883 13.324 -15.831 1.00 89.12 216 ARG A C 1
ATOM 1575 O O . ARG A 1 216 ? 19.700 14.247 -15.931 1.00 89.12 216 ARG A O 1
ATOM 1582 N N . ASN A 1 217 ? 18.993 12.184 -16.502 1.00 91.44 217 ASN A N 1
ATOM 1583 C CA . ASN A 1 217 ? 20.058 11.985 -17.469 1.00 91.44 217 ASN A CA 1
ATOM 1584 C C . ASN A 1 217 ? 19.964 13.031 -18.600 1.00 91.44 217 ASN A C 1
ATOM 1586 O O . ASN A 1 217 ? 18.914 13.224 -19.216 1.00 91.44 217 ASN A O 1
ATOM 1590 N N . ALA A 1 218 ? 21.072 13.718 -18.892 1.00 93.94 218 ALA A N 1
ATOM 1591 C CA . ALA A 1 218 ? 21.101 14.784 -19.892 1.00 93.94 218 ALA A CA 1
ATOM 1592 C C . ALA A 1 218 ? 20.802 14.293 -21.322 1.00 93.94 218 ALA A C 1
ATOM 1594 O O . ALA A 1 218 ? 20.353 15.088 -22.147 1.00 93.94 218 ALA A O 1
ATOM 1595 N N . ALA A 1 219 ? 21.032 13.006 -21.605 1.00 94.31 219 ALA A N 1
ATOM 1596 C CA . ALA A 1 219 ? 20.781 12.387 -22.903 1.00 94.31 219 ALA A CA 1
ATOM 1597 C C . ALA A 1 219 ? 19.318 11.951 -23.108 1.00 94.31 219 ALA A C 1
ATOM 1599 O O . ALA A 1 219 ? 18.942 11.622 -24.234 1.00 94.31 219 ALA A O 1
ATOM 1600 N N . LEU A 1 220 ? 18.494 11.950 -22.055 1.00 96.25 220 LEU A N 1
ATOM 1601 C CA . LEU A 1 220 ? 17.082 11.568 -22.115 1.00 96.25 220 LEU A CA 1
ATOM 1602 C C . LEU A 1 220 ? 16.165 12.795 -22.217 1.00 96.25 220 LEU A C 1
ATOM 1604 O O . LEU A 1 220 ? 16.547 13.882 -21.787 1.00 96.25 220 LEU A O 1
ATOM 1608 N N . PRO A 1 221 ? 14.944 12.667 -22.765 1.00 95.56 221 PRO A N 1
ATOM 1609 C CA . PRO A 1 221 ? 13.907 13.685 -22.601 1.00 95.56 221 PRO A CA 1
ATOM 1610 C C . PRO A 1 221 ? 13.398 13.722 -21.145 1.00 95.56 221 PRO A C 1
ATOM 1612 O O . PRO A 1 221 ? 13.924 13.035 -20.276 1.00 95.56 221 PRO A O 1
ATOM 1615 N N . ALA A 1 222 ? 12.383 14.543 -20.859 1.00 94.00 222 ALA A N 1
ATOM 1616 C CA . ALA A 1 222 ? 11.730 14.552 -19.546 1.00 94.00 222 ALA A CA 1
ATOM 1617 C C . ALA A 1 222 ? 11.133 13.176 -19.197 1.00 94.00 222 ALA A C 1
ATOM 1619 O O . ALA A 1 222 ? 10.624 12.493 -20.088 1.00 94.00 222 ALA A O 1
ATOM 1620 N N . ASP A 1 223 ? 11.137 12.813 -17.913 1.00 94.81 223 ASP A N 1
ATOM 1621 C CA . ASP A 1 223 ? 10.872 11.447 -17.440 1.00 94.81 223 ASP A CA 1
ATOM 1622 C C . ASP A 1 223 ? 9.566 10.835 -17.974 1.00 94.81 223 ASP A C 1
ATOM 1624 O O . ASP A 1 223 ? 9.626 9.716 -18.481 1.00 94.81 223 ASP A O 1
ATOM 1628 N N . PRO A 1 224 ? 8.408 11.537 -17.999 1.00 95.75 224 PRO A N 1
ATOM 1629 C CA . PRO A 1 224 ? 7.183 10.983 -18.584 1.00 95.75 224 PRO A CA 1
ATOM 1630 C C . PRO A 1 224 ? 7.338 10.557 -20.051 1.00 95.75 224 PRO A C 1
ATOM 1632 O O . PRO A 1 224 ? 6.814 9.527 -20.470 1.00 95.75 224 PRO A O 1
ATOM 1635 N N . ILE A 1 225 ? 8.087 11.340 -20.835 1.00 97.00 225 ILE A N 1
ATOM 1636 C CA . ILE A 1 225 ? 8.353 11.055 -22.248 1.00 97.00 225 ILE A CA 1
ATOM 1637 C C . ILE A 1 225 ? 9.372 9.918 -22.361 1.00 97.00 225 ILE A C 1
ATOM 1639 O O . ILE A 1 225 ? 9.180 9.010 -23.166 1.00 97.00 225 ILE A O 1
ATOM 1643 N N . ALA A 1 226 ? 10.434 9.945 -21.550 1.00 96.81 226 ALA A N 1
ATOM 1644 C CA . ALA A 1 226 ? 11.466 8.910 -21.550 1.00 96.81 226 ALA A CA 1
ATOM 1645 C C . ALA A 1 226 ? 10.875 7.531 -21.216 1.00 96.81 226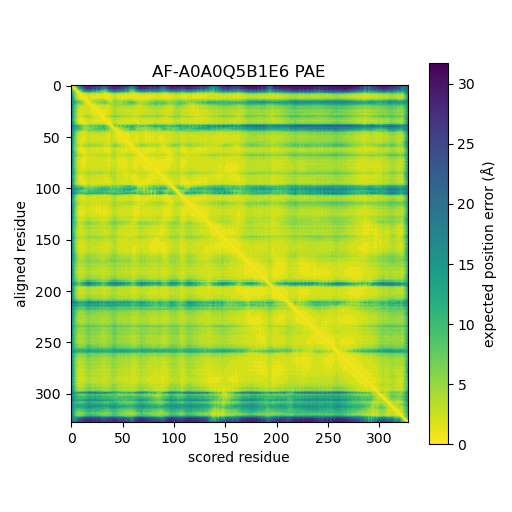 ALA A C 1
ATOM 1647 O O . ALA A 1 226 ? 11.143 6.569 -21.933 1.00 96.81 226 ALA A O 1
ATOM 1648 N N . TYR A 1 227 ? 10.005 7.454 -20.202 1.00 97.62 227 TYR A N 1
ATOM 1649 C CA . TYR A 1 227 ? 9.281 6.235 -19.840 1.00 97.62 227 TYR A CA 1
ATOM 1650 C C . TYR A 1 227 ? 8.410 5.703 -20.973 1.00 97.62 227 TYR A C 1
ATOM 1652 O O . TYR A 1 227 ? 8.479 4.511 -21.264 1.00 97.62 227 TYR A O 1
ATOM 1660 N N . GLY A 1 228 ? 7.640 6.563 -21.645 1.00 98.00 228 GLY A N 1
ATOM 1661 C CA . GLY A 1 228 ? 6.844 6.141 -22.796 1.00 98.00 228 GLY A CA 1
ATOM 1662 C C . GLY A 1 228 ? 7.709 5.524 -23.901 1.00 98.00 228 GLY A C 1
ATOM 1663 O O . GLY A 1 228 ? 7.473 4.391 -24.310 1.00 98.00 228 GLY A O 1
ATOM 1664 N N . LEU A 1 229 ? 8.769 6.225 -24.317 1.00 98.12 229 LEU A N 1
ATOM 1665 C CA . LEU A 1 229 ? 9.655 5.770 -25.397 1.00 98.12 229 LEU A CA 1
ATOM 1666 C C . LEU A 1 229 ? 10.423 4.482 -25.052 1.00 98.12 229 LEU A C 1
ATOM 1668 O O . LEU A 1 229 ? 10.591 3.610 -25.910 1.00 98.12 229 LEU A O 1
ATOM 1672 N N . GLY A 1 230 ? 10.894 4.351 -23.810 1.00 97.75 230 GLY A N 1
ATOM 1673 C CA . GLY A 1 230 ? 11.591 3.152 -23.343 1.00 97.75 230 GLY A CA 1
ATOM 1674 C C . GLY A 1 230 ? 10.670 1.933 -23.270 1.00 97.75 230 GLY A C 1
ATOM 1675 O O . GLY A 1 230 ? 11.023 0.861 -23.763 1.00 97.75 230 GLY A O 1
ATOM 1676 N N . LEU A 1 231 ? 9.453 2.107 -22.744 1.00 98.19 231 LEU A N 1
ATOM 1677 C CA . LEU A 1 231 ? 8.459 1.034 -22.663 1.00 98.19 231 LEU A CA 1
ATOM 1678 C C . LEU A 1 231 ? 7.939 0.615 -24.043 1.00 98.19 231 LEU A C 1
ATOM 1680 O O . LEU A 1 231 ? 7.774 -0.581 -24.274 1.00 98.19 231 LEU A O 1
ATOM 1684 N N . ASP A 1 232 ? 7.757 1.554 -24.973 1.00 97.69 232 ASP A N 1
ATOM 1685 C CA . ASP A 1 232 ? 7.371 1.245 -26.357 1.00 97.69 232 ASP A CA 1
ATOM 1686 C C . ASP A 1 232 ? 8.475 0.461 -27.092 1.00 97.69 232 ASP A C 1
ATOM 1688 O O . ASP A 1 232 ? 8.191 -0.441 -27.880 1.00 97.69 232 ASP A O 1
ATOM 1692 N N . SER A 1 233 ? 9.750 0.725 -26.781 1.00 96.31 233 SER A N 1
ATOM 1693 C CA . SER A 1 233 ? 10.888 -0.061 -27.297 1.00 96.31 233 SER A CA 1
ATOM 1694 C C . SER A 1 233 ? 10.897 -1.508 -26.765 1.00 96.31 233 SER A C 1
ATOM 1696 O O . SER A 1 233 ? 11.519 -2.406 -27.346 1.00 96.31 233 SER A O 1
ATOM 1698 N N . LEU A 1 234 ? 10.173 -1.754 -25.671 1.00 96.00 234 LEU A N 1
ATOM 1699 C CA . LEU A 1 234 ? 9.963 -3.056 -25.045 1.00 96.00 234 LEU A CA 1
ATOM 1700 C C . LEU A 1 234 ? 8.552 -3.613 -25.294 1.00 96.00 234 LEU A C 1
ATOM 1702 O O . LEU A 1 234 ? 8.087 -4.469 -24.542 1.00 96.00 234 LEU A O 1
ATOM 1706 N N . ASP A 1 235 ? 7.879 -3.203 -26.373 1.00 93.50 235 ASP A N 1
ATOM 1707 C CA . ASP A 1 235 ? 6.583 -3.783 -26.733 1.00 93.50 235 ASP A CA 1
ATOM 1708 C C . ASP A 1 235 ? 6.652 -5.321 -26.864 1.00 93.50 235 ASP A C 1
ATOM 1710 O O . ASP A 1 235 ? 7.682 -5.914 -27.232 1.00 93.50 235 ASP A O 1
ATOM 1714 N N . GLY A 1 236 ? 5.561 -5.977 -26.464 1.00 94.88 236 GLY A N 1
ATOM 1715 C CA . GLY A 1 236 ? 5.444 -7.434 -26.380 1.00 94.88 236 GLY A CA 1
ATOM 1716 C C . GLY A 1 236 ? 6.266 -8.108 -25.271 1.00 94.88 236 GLY A C 1
ATOM 1717 O O . GLY A 1 236 ? 6.149 -9.320 -25.100 1.00 94.88 236 GLY A O 1
ATOM 1718 N N . PHE A 1 237 ? 7.067 -7.373 -24.485 1.00 97.69 237 PHE A N 1
ATOM 1719 C CA . PHE A 1 237 ? 7.945 -7.945 -23.451 1.00 97.69 237 PHE A CA 1
ATOM 1720 C C . PHE A 1 237 ? 7.201 -8.809 -22.424 1.00 97.69 237 PHE A C 1
ATOM 1722 O O . PHE A 1 237 ? 7.666 -9.888 -22.060 1.00 97.69 237 PHE A O 1
ATOM 1729 N N . ALA A 1 238 ? 6.010 -8.383 -21.998 1.00 96.88 238 ALA A N 1
ATOM 1730 C CA . ALA A 1 238 ? 5.206 -9.118 -21.022 1.00 96.88 238 ALA A CA 1
ATOM 1731 C C . ALA A 1 238 ? 4.733 -10.502 -21.515 1.00 96.88 238 ALA A C 1
ATOM 1733 O O . ALA A 1 238 ? 4.377 -11.342 -20.695 1.00 96.88 238 ALA A O 1
ATOM 1734 N N . ALA A 1 239 ? 4.723 -10.744 -22.832 1.00 97.50 239 ALA A N 1
ATOM 1735 C CA . ALA A 1 239 ? 4.316 -12.019 -23.425 1.00 97.50 239 ALA A CA 1
ATOM 1736 C C . ALA A 1 239 ? 5.477 -13.017 -23.598 1.00 97.50 239 ALA A C 1
ATOM 1738 O O . ALA A 1 239 ? 5.235 -14.175 -23.940 1.00 97.50 239 ALA A O 1
ATOM 1739 N N . LEU A 1 240 ? 6.720 -12.576 -23.389 1.00 98.19 240 LEU A N 1
ATOM 1740 C CA . LEU A 1 240 ? 7.912 -13.416 -23.477 1.00 98.19 240 LEU A CA 1
ATOM 1741 C C . LEU A 1 240 ? 8.020 -14.368 -22.279 1.00 98.19 240 LEU A C 1
ATOM 1743 O O . LEU A 1 240 ? 7.485 -14.107 -21.199 1.00 98.19 240 LEU A O 1
ATOM 1747 N N . THR A 1 241 ? 8.757 -15.464 -22.451 1.00 98.25 241 THR A N 1
ATOM 1748 C CA . THR A 1 241 ? 9.132 -16.327 -21.325 1.00 98.25 241 THR A CA 1
ATOM 1749 C C . THR A 1 241 ? 10.089 -15.596 -20.371 1.00 98.25 241 THR A C 1
ATOM 1751 O O . THR A 1 241 ? 10.792 -14.680 -20.798 1.00 98.25 241 THR A O 1
ATOM 1754 N N . PRO A 1 242 ? 10.197 -16.006 -19.091 1.00 96.75 242 PRO A N 1
ATOM 1755 C CA . PRO A 1 242 ? 11.114 -15.356 -18.151 1.00 96.75 242 PRO A CA 1
ATOM 1756 C C . PRO A 1 242 ? 12.575 -15.306 -18.627 1.00 96.75 242 PRO A C 1
ATOM 1758 O O . PRO A 1 242 ? 13.247 -14.306 -18.402 1.00 96.75 242 PRO A O 1
ATOM 1761 N N . ALA A 1 243 ? 13.049 -16.346 -19.323 1.00 97.81 243 ALA A N 1
ATOM 1762 C CA . ALA A 1 243 ? 14.405 -16.376 -19.874 1.00 97.81 243 ALA A CA 1
ATOM 1763 C C . ALA A 1 243 ? 14.582 -15.365 -21.020 1.00 97.81 243 ALA A C 1
ATOM 1765 O O . ALA A 1 243 ? 15.540 -14.603 -21.027 1.00 97.81 243 ALA A O 1
ATOM 1766 N N . GLU A 1 244 ? 13.622 -15.286 -21.944 1.00 98.25 244 GLU A N 1
ATOM 1767 C CA . GLU A 1 244 ? 13.648 -14.294 -23.030 1.00 98.25 244 GLU A CA 1
ATOM 1768 C C . GLU A 1 244 ? 13.515 -12.856 -22.504 1.00 98.25 244 GLU A C 1
ATOM 1770 O O . GLU A 1 244 ? 14.087 -11.925 -23.072 1.00 98.25 244 GLU A O 1
ATOM 1775 N N . GLN A 1 245 ? 12.770 -12.662 -21.411 1.00 98.25 245 GLN A N 1
ATOM 1776 C CA . GLN A 1 245 ? 12.710 -11.386 -20.703 1.00 98.25 245 GLN A CA 1
ATOM 1777 C C . GLN A 1 245 ? 14.084 -11.002 -20.141 1.00 98.25 245 GLN A C 1
ATOM 1779 O O . GLN A 1 245 ? 14.531 -9.874 -20.348 1.00 98.25 245 GLN A O 1
ATOM 1784 N N . ASP A 1 246 ? 14.769 -11.932 -19.474 1.00 97.75 246 ASP A N 1
ATOM 1785 C CA . ASP A 1 246 ? 16.115 -11.711 -18.932 1.00 97.75 246 ASP A CA 1
ATOM 1786 C C . ASP A 1 246 ? 17.138 -11.404 -20.024 1.00 97.75 246 ASP A C 1
ATOM 1788 O O . ASP A 1 246 ? 17.900 -10.443 -19.895 1.00 97.75 246 ASP A O 1
ATOM 1792 N N . ASP A 1 247 ? 17.121 -12.160 -21.121 1.00 98.00 247 ASP A N 1
ATOM 1793 C CA . ASP A 1 247 ? 18.003 -11.933 -22.267 1.00 98.00 247 ASP A CA 1
ATOM 1794 C C . ASP A 1 247 ? 17.765 -10.541 -22.871 1.00 98.00 247 ASP A C 1
ATOM 1796 O O . ASP A 1 247 ? 18.711 -9.799 -23.145 1.00 98.00 247 ASP A O 1
ATOM 1800 N N . ARG A 1 248 ? 16.496 -10.135 -23.026 1.00 97.56 248 ARG A N 1
ATOM 1801 C CA . ARG A 1 248 ? 16.144 -8.822 -23.585 1.00 97.56 248 ARG A CA 1
ATOM 1802 C C . ARG A 1 248 ? 16.531 -7.669 -22.656 1.00 97.56 248 ARG A C 1
ATOM 1804 O O . ARG A 1 248 ? 17.032 -6.660 -23.148 1.00 97.56 248 ARG A O 1
ATOM 1811 N N . LEU A 1 249 ? 16.343 -7.796 -21.340 1.00 97.94 249 LEU A N 1
ATOM 1812 C CA . LEU A 1 249 ? 16.788 -6.773 -20.381 1.00 97.94 249 LEU A CA 1
ATOM 1813 C C . LEU A 1 249 ? 18.315 -6.705 -20.282 1.00 97.94 249 LEU A C 1
ATOM 1815 O O . LEU A 1 249 ? 18.861 -5.610 -20.150 1.00 97.94 249 LEU A O 1
ATOM 1819 N N . SER A 1 250 ? 19.003 -7.843 -20.396 1.00 97.88 250 SER A N 1
ATOM 1820 C CA . SER A 1 250 ? 20.469 -7.890 -20.438 1.00 97.88 250 SER A CA 1
ATOM 1821 C C . SER A 1 250 ? 20.997 -7.184 -21.686 1.00 97.88 250 SER A C 1
ATOM 1823 O O . SER A 1 250 ? 21.876 -6.336 -21.584 1.00 97.88 250 SER A O 1
ATOM 1825 N N . ALA A 1 251 ? 20.379 -7.415 -22.849 1.00 97.81 251 ALA A N 1
ATOM 1826 C CA . ALA A 1 251 ? 20.739 -6.712 -24.077 1.00 97.81 251 ALA A CA 1
ATOM 1827 C C . ALA A 1 251 ? 20.556 -5.184 -23.972 1.00 97.81 251 ALA A C 1
ATOM 1829 O O . ALA A 1 251 ? 21.383 -4.430 -24.486 1.00 97.81 251 ALA A O 1
ATOM 1830 N N . VAL A 1 252 ? 19.507 -4.713 -23.284 1.00 98.06 252 VAL A N 1
ATOM 1831 C CA . VAL A 1 252 ? 19.318 -3.281 -22.984 1.00 98.06 252 VAL A CA 1
ATOM 1832 C C . VAL A 1 252 ? 20.405 -2.755 -22.046 1.00 98.06 252 VAL A C 1
ATOM 1834 O O . VAL A 1 252 ? 20.970 -1.693 -22.307 1.00 98.06 252 VAL A O 1
ATOM 1837 N N . ALA A 1 253 ? 20.719 -3.485 -20.974 1.00 97.44 253 ALA A N 1
ATOM 1838 C CA . ALA A 1 253 ? 21.748 -3.090 -20.013 1.00 97.44 253 ALA A CA 1
ATOM 1839 C C . ALA A 1 253 ? 23.152 -3.033 -20.642 1.00 97.44 253 ALA A C 1
ATOM 1841 O O . ALA A 1 253 ? 23.924 -2.132 -20.332 1.00 97.44 253 ALA A O 1
ATOM 1842 N N . ASP A 1 254 ? 23.448 -3.945 -21.568 1.00 97.12 254 ASP A N 1
ATOM 1843 C CA . ASP A 1 254 ? 24.735 -4.031 -22.265 1.00 97.12 254 ASP A CA 1
ATOM 1844 C C . ASP A 1 254 ? 24.834 -3.087 -23.480 1.00 97.12 254 ASP A C 1
ATOM 1846 O O . ASP A 1 254 ? 25.851 -3.070 -24.175 1.00 97.12 254 ASP A O 1
ATOM 1850 N N . GLY A 1 255 ? 23.773 -2.327 -23.787 1.00 97.00 255 GLY A N 1
ATOM 1851 C CA . GLY A 1 255 ? 23.722 -1.426 -24.946 1.00 97.00 255 GLY A CA 1
ATOM 1852 C C . GLY A 1 255 ? 23.706 -2.151 -26.299 1.00 97.00 255 GLY A C 1
ATOM 1853 O O . GLY A 1 255 ? 24.030 -1.560 -27.327 1.00 97.00 255 GLY A O 1
ATOM 1854 N N . SER A 1 256 ? 23.341 -3.436 -26.313 1.00 96.81 256 SER A N 1
ATOM 1855 C CA . SER A 1 256 ? 23.271 -4.278 -27.518 1.00 96.81 256 SER A CA 1
ATOM 1856 C C . SER A 1 256 ? 21.852 -4.435 -28.075 1.00 96.81 256 SER A C 1
ATOM 1858 O O . SER A 1 256 ? 21.654 -5.082 -29.107 1.00 96.81 256 SER A O 1
ATOM 1860 N N . ALA A 1 257 ? 20.858 -3.831 -27.419 1.00 94.19 257 ALA A N 1
ATOM 1861 C CA . ALA A 1 257 ? 19.491 -3.772 -27.913 1.00 94.19 257 ALA A CA 1
ATOM 1862 C C . ALA A 1 257 ? 19.417 -3.061 -29.282 1.00 94.19 257 ALA A C 1
ATOM 1864 O O . ALA A 1 257 ? 20.166 -2.112 -29.537 1.00 94.19 257 ALA A O 1
ATOM 1865 N N . PRO A 1 258 ? 18.514 -3.495 -30.181 1.00 89.19 258 PRO A N 1
ATOM 1866 C CA . PRO A 1 258 ? 18.351 -2.851 -31.476 1.00 89.19 258 PRO A CA 1
ATOM 1867 C C . PRO A 1 258 ? 17.916 -1.385 -31.305 1.00 89.19 258 PRO A C 1
ATOM 1869 O O . PRO A 1 258 ? 17.135 -1.081 -30.400 1.00 89.19 258 PRO A O 1
ATOM 1872 N N . PRO A 1 259 ? 18.381 -0.471 -32.177 1.00 87.44 259 PRO A N 1
ATOM 1873 C CA . PRO A 1 259 ? 17.992 0.931 -32.107 1.00 87.44 259 PRO A CA 1
ATOM 1874 C C . PRO A 1 259 ? 16.495 1.101 -32.396 1.00 87.44 259 PRO A C 1
ATOM 1876 O O . PRO A 1 259 ? 15.929 0.404 -33.242 1.00 87.44 259 PRO A O 1
ATOM 1879 N N . GLY A 1 260 ? 15.872 2.069 -31.726 1.00 90.50 260 GLY A N 1
ATOM 1880 C CA . GLY A 1 260 ? 14.463 2.412 -31.899 1.00 90.50 260 GLY A CA 1
ATOM 1881 C C . GLY A 1 260 ? 14.242 3.918 -31.808 1.00 90.50 260 GLY A C 1
ATOM 1882 O O . GLY A 1 260 ? 15.028 4.705 -32.334 1.00 90.50 260 GLY A O 1
ATOM 1883 N N . ALA A 1 261 ? 13.167 4.330 -31.134 1.00 93.12 261 ALA A N 1
ATOM 1884 C CA . ALA A 1 261 ? 12.919 5.744 -30.848 1.00 93.12 261 ALA A CA 1
ATOM 1885 C C . ALA A 1 261 ? 13.959 6.343 -29.879 1.00 93.12 261 ALA A C 1
ATOM 1887 O O . ALA A 1 261 ? 14.230 7.541 -29.930 1.00 93.12 261 ALA A O 1
ATOM 1888 N N . LEU A 1 262 ? 14.550 5.499 -29.028 1.00 96.06 262 LEU A N 1
ATOM 1889 C CA . LEU A 1 262 ? 15.766 5.785 -28.271 1.00 96.06 262 LEU A CA 1
ATOM 1890 C C . LEU A 1 262 ? 16.956 5.089 -28.946 1.00 96.06 262 LEU A C 1
ATOM 1892 O O . LEU A 1 262 ? 16.816 3.978 -29.472 1.00 96.06 262 LEU A O 1
ATOM 1896 N N . THR A 1 263 ? 18.132 5.722 -28.919 1.00 96.88 263 THR A N 1
ATOM 1897 C CA . THR A 1 263 ? 19.382 5.021 -29.262 1.00 96.88 263 THR A CA 1
ATOM 1898 C C . THR A 1 263 ? 19.682 3.937 -28.220 1.00 96.88 263 THR A C 1
ATOM 1900 O O . THR A 1 263 ? 19.147 4.011 -27.110 1.00 96.88 263 THR A O 1
ATOM 1903 N N . PRO A 1 264 ? 20.539 2.944 -28.518 1.00 97.06 264 PRO A N 1
ATOM 1904 C CA . PRO A 1 264 ? 20.921 1.932 -27.534 1.00 97.06 264 PRO A CA 1
ATOM 1905 C C . PRO A 1 264 ? 21.452 2.542 -26.231 1.00 97.06 264 PRO A C 1
ATOM 1907 O O . PRO A 1 264 ? 21.018 2.147 -25.156 1.00 97.06 264 PRO A O 1
ATOM 1910 N N . GLU A 1 265 ? 22.284 3.583 -26.311 1.00 97.00 265 GLU A N 1
ATOM 1911 C CA . GLU A 1 265 ? 22.838 4.273 -25.139 1.00 97.00 265 GLU A CA 1
ATOM 1912 C C . GLU A 1 265 ? 21.755 4.994 -24.325 1.00 97.00 265 GLU A C 1
ATOM 1914 O O . GLU A 1 265 ? 21.778 4.975 -23.095 1.00 97.00 265 GLU A O 1
ATOM 1919 N N . GLN A 1 266 ? 20.784 5.617 -25.001 1.00 97.88 266 GLN A N 1
ATOM 1920 C CA . GLN A 1 266 ? 19.633 6.225 -24.335 1.00 97.88 266 GLN A CA 1
ATOM 1921 C C . GLN A 1 266 ? 18.747 5.164 -23.681 1.00 97.88 266 GLN A C 1
ATOM 1923 O O . GLN A 1 266 ? 18.272 5.374 -22.571 1.00 97.88 266 GLN A O 1
ATOM 1928 N N . LEU A 1 267 ? 18.529 4.019 -24.330 1.00 97.94 267 LEU A N 1
ATOM 1929 C CA . LEU A 1 267 ? 17.725 2.938 -23.768 1.00 97.94 267 LEU A CA 1
ATOM 1930 C C . LEU A 1 267 ? 18.408 2.304 -22.545 1.00 97.94 267 LEU A C 1
ATOM 1932 O O . LEU A 1 267 ? 17.726 2.004 -21.567 1.00 97.94 267 LEU A O 1
ATOM 1936 N N . THR A 1 268 ? 19.738 2.173 -22.554 1.0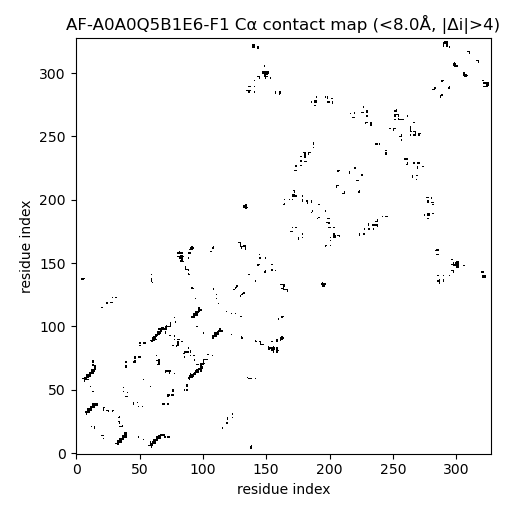0 98.31 268 THR A N 1
ATOM 1937 C CA . THR A 1 268 ? 20.521 1.766 -21.376 1.00 98.31 268 THR A CA 1
ATOM 1938 C C . THR A 1 268 ? 20.353 2.762 -20.231 1.00 98.31 268 THR A C 1
ATOM 1940 O O . THR A 1 268 ? 19.964 2.359 -19.138 1.00 98.31 268 THR A O 1
ATOM 1943 N N . ALA A 1 269 ? 20.558 4.061 -20.482 1.00 97.44 269 ALA A N 1
ATOM 1944 C CA . ALA A 1 269 ? 20.381 5.105 -19.469 1.00 97.44 269 ALA A CA 1
ATOM 1945 C C . ALA A 1 269 ? 18.947 5.140 -18.911 1.00 97.44 269 ALA A C 1
ATOM 1947 O O . ALA A 1 269 ? 18.740 5.253 -17.707 1.00 97.44 269 ALA A O 1
ATOM 1948 N N . TRP A 1 270 ? 17.946 4.990 -19.780 1.00 97.50 270 TRP A N 1
ATOM 1949 C CA . TRP A 1 270 ? 16.548 4.890 -19.367 1.00 97.50 270 TRP A CA 1
ATOM 1950 C C . TRP A 1 270 ? 16.314 3.676 -18.462 1.00 97.50 270 TRP A C 1
ATOM 1952 O O . TRP A 1 270 ? 15.595 3.771 -17.467 1.00 97.50 270 TRP A O 1
ATOM 1962 N N . PHE A 1 271 ? 16.915 2.531 -18.788 1.00 97.88 271 PHE A N 1
ATOM 1963 C CA . PHE A 1 271 ? 16.754 1.325 -17.987 1.00 97.88 271 PHE A CA 1
ATOM 1964 C C . PHE A 1 271 ? 17.444 1.442 -16.623 1.00 97.88 271 PHE A C 1
ATOM 1966 O O . PHE A 1 271 ? 16.932 0.905 -15.640 1.00 97.88 271 PHE A O 1
ATOM 1973 N N . GLU A 1 272 ? 18.557 2.172 -16.523 1.00 96.81 272 GLU A N 1
ATOM 1974 C CA . GLU A 1 272 ? 19.170 2.526 -15.238 1.00 96.81 272 GLU A CA 1
ATOM 1975 C C . GLU A 1 272 ? 18.200 3.328 -14.359 1.00 96.81 272 GLU A C 1
ATOM 1977 O O . GLU A 1 272 ? 17.912 2.896 -13.239 1.00 96.81 272 GLU A O 1
ATOM 1982 N N . ASP A 1 273 ? 17.624 4.414 -14.886 1.00 96.06 273 ASP A N 1
ATOM 1983 C CA . ASP A 1 273 ? 16.639 5.240 -14.171 1.00 96.06 273 ASP A CA 1
ATOM 1984 C C . ASP A 1 273 ? 15.405 4.405 -13.767 1.00 96.06 273 ASP A C 1
ATOM 1986 O O . ASP A 1 273 ? 14.978 4.412 -12.609 1.00 96.06 273 ASP A O 1
ATOM 1990 N N . CYS A 1 274 ? 14.891 3.578 -14.685 1.00 97.25 274 CYS A N 1
ATOM 1991 C CA . CYS A 1 274 ? 13.770 2.675 -14.424 1.00 97.25 274 CYS A CA 1
ATOM 1992 C C . CYS A 1 274 ? 14.063 1.698 -13.274 1.00 97.25 274 CYS A C 1
ATOM 1994 O O . CYS A 1 274 ? 13.209 1.465 -12.415 1.00 97.25 274 CYS A O 1
ATOM 1996 N N . ARG A 1 275 ? 15.262 1.103 -13.230 1.00 97.25 275 ARG A N 1
ATOM 1997 C CA . ARG A 1 275 ? 15.656 0.189 -12.147 1.00 97.25 275 ARG A CA 1
ATOM 1998 C C . ARG A 1 275 ? 15.766 0.919 -10.816 1.00 97.25 275 ARG A C 1
ATOM 2000 O O . ARG A 1 275 ? 15.323 0.374 -9.803 1.00 97.25 275 ARG A O 1
ATOM 2007 N N . VAL A 1 276 ? 16.335 2.125 -10.813 1.00 95.75 276 VAL A N 1
ATOM 2008 C CA . VAL A 1 276 ? 16.444 2.965 -9.613 1.00 95.75 276 VAL A CA 1
ATOM 2009 C C . VAL A 1 276 ? 15.060 3.255 -9.044 1.00 95.75 276 VAL A C 1
ATOM 2011 O O . VAL A 1 276 ? 14.834 3.015 -7.857 1.00 95.75 276 VAL A O 1
ATOM 2014 N N . ASP A 1 277 ? 14.115 3.686 -9.877 1.00 96.88 277 ASP A N 1
ATOM 2015 C CA . ASP A 1 277 ? 12.748 3.980 -9.449 1.00 96.88 277 ASP A CA 1
ATOM 2016 C C . ASP A 1 277 ? 12.034 2.745 -8.885 1.00 96.88 277 ASP A C 1
ATOM 2018 O O . ASP A 1 277 ? 11.464 2.801 -7.791 1.00 96.88 277 ASP A O 1
ATOM 2022 N N . LEU A 1 278 ? 12.115 1.601 -9.572 1.00 97.56 278 LEU A N 1
ATOM 2023 C CA . LEU A 1 278 ? 11.507 0.347 -9.115 1.00 97.56 278 LEU A CA 1
ATOM 2024 C C . LEU A 1 278 ? 12.078 -0.109 -7.763 1.00 97.56 278 LEU A C 1
ATOM 2026 O O . LEU A 1 278 ? 11.324 -0.421 -6.835 1.00 97.56 278 LEU A O 1
ATOM 2030 N N . VAL A 1 279 ? 13.407 -0.104 -7.618 1.00 96.56 279 VAL A N 1
ATOM 2031 C CA . VAL A 1 279 ? 14.083 -0.477 -6.365 1.00 96.56 279 VAL A CA 1
ATOM 2032 C C . VAL A 1 279 ? 13.756 0.517 -5.253 1.00 96.56 279 VAL A C 1
ATOM 2034 O O . VAL A 1 279 ? 13.524 0.108 -4.115 1.00 96.56 279 VAL A O 1
ATOM 2037 N N . ARG A 1 280 ? 13.677 1.815 -5.560 1.00 95.56 280 ARG A N 1
ATOM 2038 C CA . ARG A 1 280 ? 13.313 2.858 -4.595 1.00 95.56 280 ARG A CA 1
ATOM 2039 C C . ARG A 1 280 ? 11.883 2.684 -4.096 1.00 95.56 280 ARG A C 1
ATOM 2041 O O . ARG A 1 280 ? 11.666 2.766 -2.888 1.00 95.56 280 ARG A O 1
ATOM 2048 N N . GLN A 1 281 ? 10.924 2.415 -4.983 1.00 96.62 281 GLN A N 1
ATOM 2049 C CA . GLN A 1 281 ? 9.537 2.140 -4.595 1.00 96.62 281 GLN A CA 1
ATOM 2050 C C . GLN A 1 281 ? 9.437 0.893 -3.711 1.00 96.62 281 GLN A C 1
ATOM 2052 O O . GLN A 1 281 ? 8.709 0.895 -2.715 1.00 96.62 281 GLN A O 1
ATOM 2057 N N . TRP A 1 282 ? 10.224 -0.142 -4.016 1.00 96.81 282 TRP A N 1
ATOM 2058 C CA . TRP A 1 282 ? 10.279 -1.351 -3.203 1.00 96.81 282 TRP A CA 1
ATOM 2059 C C . TRP A 1 282 ? 10.894 -1.092 -1.823 1.00 96.81 282 TRP A C 1
ATOM 2061 O O . TRP A 1 282 ? 10.255 -1.398 -0.817 1.00 96.81 282 TRP A O 1
ATOM 2071 N N . LEU A 1 283 ? 12.082 -0.479 -1.749 1.00 95.62 283 LEU A N 1
ATOM 2072 C CA . LEU A 1 283 ? 12.775 -0.156 -0.491 1.00 95.62 283 LEU A CA 1
ATOM 2073 C C . LEU A 1 283 ? 12.009 0.851 0.373 1.00 95.62 283 LEU A C 1
ATOM 2075 O O . LEU A 1 283 ? 12.166 0.862 1.591 1.00 95.62 283 LEU A O 1
ATOM 2079 N N . ALA A 1 284 ? 11.171 1.694 -0.231 1.00 95.56 284 ALA A N 1
ATOM 2080 C CA . ALA A 1 284 ? 10.340 2.645 0.493 1.00 95.56 284 ALA A CA 1
ATOM 2081 C C . ALA A 1 284 ? 9.257 1.969 1.351 1.00 95.56 284 ALA A C 1
ATOM 2083 O O . ALA A 1 284 ? 8.767 2.599 2.296 1.00 95.56 284 ALA A O 1
ATOM 2084 N N . HIS A 1 285 ? 8.867 0.729 1.038 1.00 96.81 285 HIS A N 1
ATOM 2085 C CA . HIS A 1 285 ? 7.822 0.013 1.760 1.00 96.81 285 HIS A CA 1
ATOM 2086 C C . HIS A 1 285 ? 8.333 -0.526 3.114 1.00 96.81 285 HIS A C 1
ATOM 2088 O O . HIS A 1 285 ? 9.388 -1.164 3.160 1.00 96.81 285 HIS A O 1
ATOM 2094 N N . PRO A 1 286 ? 7.584 -0.356 4.224 1.00 96.00 286 PRO A N 1
ATOM 2095 C CA . PRO A 1 286 ? 8.030 -0.754 5.567 1.00 96.00 286 PRO A CA 1
ATOM 2096 C C . PRO A 1 286 ? 8.360 -2.252 5.699 1.00 96.00 286 PRO A C 1
ATOM 2098 O O . PRO A 1 286 ? 9.298 -2.618 6.402 1.00 96.00 286 PRO A O 1
ATOM 2101 N N . ALA A 1 287 ? 7.641 -3.129 4.992 1.00 93.69 287 ALA A N 1
ATOM 2102 C CA . ALA A 1 287 ? 7.959 -4.562 4.970 1.00 93.69 287 ALA A CA 1
ATOM 2103 C C . ALA A 1 287 ? 9.301 -4.863 4.275 1.00 93.69 287 ALA A C 1
ATOM 2105 O O . ALA A 1 287 ? 10.055 -5.714 4.742 1.00 93.69 287 ALA A O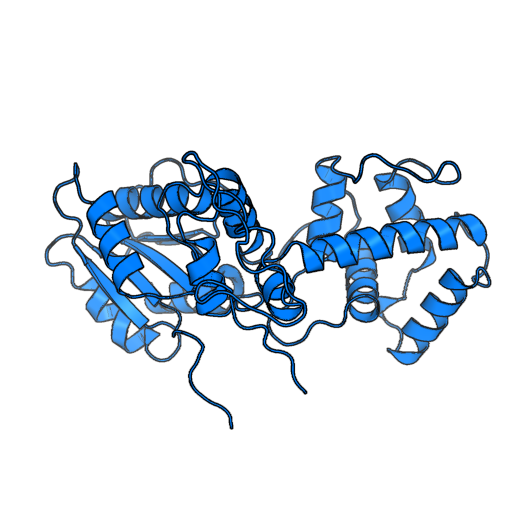 1
ATOM 2106 N N . SER A 1 288 ? 9.630 -4.141 3.198 1.00 94.44 288 SER A N 1
ATOM 2107 C CA . SER A 1 288 ? 10.913 -4.279 2.500 1.00 94.44 288 SER A CA 1
ATOM 2108 C C . SER A 1 288 ? 12.061 -3.750 3.354 1.00 94.44 288 SER A C 1
ATOM 2110 O O . SER A 1 288 ? 13.089 -4.412 3.453 1.00 94.44 288 SER A O 1
ATOM 2112 N N . MET A 1 289 ? 11.864 -2.616 4.041 1.00 95.06 289 MET A N 1
ATOM 2113 C CA . MET A 1 289 ? 12.823 -2.099 5.027 1.00 95.06 289 MET A CA 1
ATOM 2114 C C . MET A 1 289 ? 13.128 -3.145 6.104 1.00 95.06 289 MET A C 1
ATOM 2116 O O . MET A 1 289 ? 14.291 -3.453 6.347 1.00 95.06 289 MET A O 1
ATOM 2120 N N . ALA A 1 290 ? 12.093 -3.753 6.692 1.00 92.50 290 ALA A N 1
ATOM 2121 C CA . ALA A 1 290 ? 12.262 -4.806 7.691 1.00 92.50 290 ALA A CA 1
ATOM 2122 C C . ALA A 1 290 ? 12.991 -6.039 7.126 1.00 92.50 290 ALA A C 1
ATOM 2124 O O . ALA A 1 290 ? 13.848 -6.612 7.796 1.00 92.50 290 ALA A O 1
ATOM 2125 N N . ARG A 1 291 ? 12.694 -6.427 5.877 1.00 90.44 291 ARG A N 1
ATOM 2126 C CA . ARG A 1 291 ? 13.359 -7.546 5.190 1.00 90.44 291 ARG A CA 1
ATOM 2127 C C . ARG A 1 291 ? 14.862 -7.322 5.029 1.00 90.44 291 ARG A C 1
ATOM 2129 O O . ARG A 1 291 ? 15.621 -8.266 5.206 1.00 90.44 291 ARG A O 1
ATOM 2136 N N . VAL A 1 292 ? 15.287 -6.103 4.701 1.00 91.19 292 VAL A N 1
ATOM 2137 C CA . VAL A 1 292 ? 16.716 -5.767 4.551 1.00 91.19 292 VAL A CA 1
ATOM 2138 C C . VAL A 1 292 ? 17.377 -5.340 5.867 1.00 91.19 292 VAL A C 1
ATOM 2140 O O . VAL A 1 292 ? 18.543 -4.962 5.864 1.00 91.19 292 VAL A O 1
ATOM 2143 N N . GLY A 1 293 ? 16.647 -5.384 6.989 1.00 90.50 293 GLY A N 1
ATOM 2144 C CA . GLY A 1 293 ? 17.155 -4.983 8.302 1.00 90.50 293 GLY A CA 1
ATOM 2145 C C . GLY A 1 293 ? 17.369 -3.477 8.464 1.00 90.50 293 GLY A C 1
ATOM 2146 O O . GLY A 1 293 ? 18.179 -3.066 9.285 1.00 90.50 293 GLY A O 1
ATOM 2147 N N . TYR A 1 294 ? 16.673 -2.648 7.684 1.00 92.25 294 TYR A N 1
ATOM 2148 C CA . TYR A 1 294 ? 16.757 -1.195 7.796 1.00 92.25 294 TYR A CA 1
ATOM 2149 C C . TYR A 1 294 ? 15.812 -0.668 8.882 1.00 92.25 294 TYR A C 1
ATOM 2151 O O . TYR A 1 294 ? 14.592 -0.802 8.771 1.00 92.25 294 TYR A O 1
ATOM 2159 N N . ASP A 1 295 ? 16.368 0.003 9.889 1.00 91.00 295 ASP A N 1
ATOM 2160 C CA . ASP A 1 295 ? 15.649 0.628 11.008 1.00 91.00 295 ASP A CA 1
ATOM 2161 C C . ASP A 1 295 ? 16.009 2.113 11.214 1.00 91.00 295 ASP A C 1
ATOM 2163 O O . ASP A 1 295 ? 15.583 2.740 12.186 1.00 91.00 295 ASP A O 1
ATOM 2167 N N . GLY A 1 296 ? 16.708 2.729 10.252 1.00 91.56 296 GLY A N 1
ATOM 2168 C CA . GLY A 1 296 ? 17.138 4.132 10.325 1.00 91.56 296 GLY A CA 1
ATOM 2169 C C . GLY A 1 296 ? 15.992 5.143 10.486 1.00 91.56 296 GLY A C 1
ATOM 2170 O O . GLY A 1 296 ? 16.221 6.273 10.918 1.00 91.56 296 GLY A O 1
ATOM 2171 N N . TYR A 1 297 ? 14.744 4.742 10.215 1.00 92.50 297 TYR A N 1
ATOM 2172 C CA . TYR A 1 297 ? 13.540 5.537 10.488 1.00 92.50 297 TYR A CA 1
ATOM 2173 C C . TYR A 1 297 ? 13.280 5.782 11.989 1.00 92.50 297 TYR A C 1
ATOM 2175 O O . TYR A 1 297 ? 12.564 6.725 12.330 1.00 92.50 297 TYR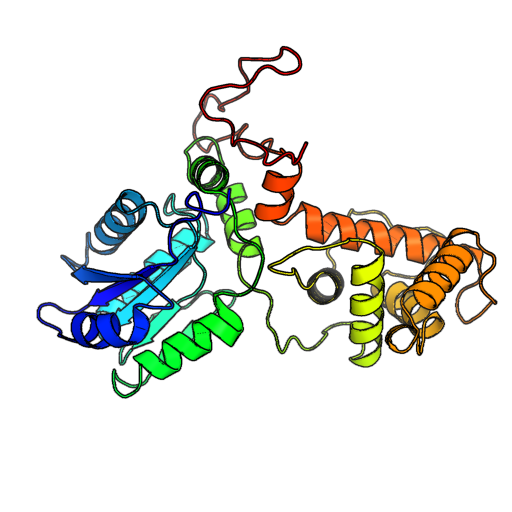 A O 1
ATOM 2183 N N . ALA A 1 298 ? 13.865 4.968 12.874 1.00 91.00 298 ALA A N 1
ATOM 2184 C CA . ALA A 1 298 ? 13.698 5.004 14.328 1.00 91.00 298 ALA A CA 1
ATOM 2185 C C . ALA A 1 298 ? 14.886 5.676 15.053 1.00 91.00 298 ALA A C 1
ATOM 2187 O O . ALA A 1 298 ? 15.212 5.348 16.197 1.00 91.00 298 ALA A O 1
ATOM 2188 N N . SER A 1 299 ? 15.542 6.623 14.379 1.00 85.19 299 SER A N 1
ATOM 2189 C CA . SER A 1 299 ? 16.634 7.455 14.909 1.00 85.19 299 SER A CA 1
ATOM 2190 C C . SER A 1 299 ? 16.195 8.897 15.233 1.00 85.19 299 SER A C 1
ATOM 2192 O O . SER A 1 299 ? 17.018 9.808 15.335 1.00 85.19 299 SER A O 1
ATOM 2194 N N . GLY A 1 300 ? 14.882 9.122 15.359 1.00 79.19 300 GLY A N 1
ATOM 2195 C CA . GLY A 1 300 ? 14.285 10.438 15.564 1.00 79.19 300 GLY A CA 1
ATOM 2196 C C . GLY A 1 300 ? 13.333 10.478 16.757 1.00 79.19 300 GLY A C 1
ATOM 2197 O O . GLY A 1 300 ? 13.664 10.063 17.866 1.00 79.19 300 GLY A O 1
ATOM 2198 N N . GLY A 1 301 ? 12.153 11.044 16.517 1.00 85.31 301 GLY A N 1
ATOM 2199 C CA . GLY A 1 301 ? 11.124 11.316 17.517 1.00 85.31 301 GLY A CA 1
ATOM 2200 C C . GLY A 1 301 ? 10.685 12.776 17.469 1.00 85.31 301 GLY A C 1
ATOM 2201 O O . GLY A 1 301 ? 11.390 13.635 16.942 1.00 85.31 301 GLY A O 1
ATOM 2202 N N . ASP A 1 302 ? 9.493 13.060 17.982 1.00 88.88 302 ASP A N 1
ATOM 2203 C CA . ASP A 1 302 ? 8.946 14.426 17.976 1.00 88.88 302 ASP A CA 1
ATOM 2204 C C . ASP A 1 302 ? 9.429 15.258 19.182 1.00 88.88 302 ASP A C 1
ATOM 2206 O O . ASP A 1 302 ? 9.186 16.461 19.255 1.00 88.88 302 ASP A O 1
ATOM 2210 N N . THR A 1 303 ? 10.121 14.628 20.137 1.00 85.62 303 THR A N 1
ATOM 2211 C CA . THR A 1 303 ? 10.577 15.238 21.392 1.00 85.62 303 THR A CA 1
ATOM 2212 C C . THR A 1 303 ? 12.098 15.242 21.490 1.00 85.62 303 THR A C 1
ATOM 2214 O O . THR A 1 303 ? 12.738 14.236 21.191 1.00 85.62 303 THR A O 1
ATOM 2217 N N . LEU A 1 304 ? 12.674 16.354 21.956 1.00 84.69 304 LEU A N 1
ATOM 2218 C CA . LEU A 1 304 ? 14.109 16.463 22.224 1.00 84.69 304 LEU A CA 1
ATOM 2219 C C . LEU A 1 304 ? 14.484 15.904 23.612 1.00 84.69 304 LEU A C 1
ATOM 2221 O O . LEU A 1 304 ? 13.698 16.053 24.550 1.00 84.69 304 LEU A O 1
ATOM 2225 N N . PRO A 1 305 ? 15.701 15.346 23.773 1.00 85.00 305 PRO A N 1
ATOM 2226 C CA . PRO A 1 305 ? 16.677 15.068 22.714 1.00 85.00 305 PRO A CA 1
ATOM 2227 C C . PRO A 1 305 ? 16.211 13.918 21.808 1.00 85.00 305 PRO A C 1
ATOM 2229 O O . PRO A 1 305 ? 15.533 13.003 22.267 1.00 85.00 305 PRO A O 1
ATOM 2232 N N . LEU A 1 306 ? 16.577 13.970 20.522 1.00 83.88 306 LEU A N 1
ATOM 2233 C CA . LEU A 1 306 ? 16.216 12.914 19.570 1.00 83.88 306 LEU A CA 1
ATOM 2234 C C . LEU A 1 306 ? 16.816 11.572 20.001 1.00 83.88 306 LEU A C 1
ATOM 2236 O O . LEU A 1 306 ? 17.960 11.509 20.462 1.00 83.88 306 LEU A O 1
ATOM 2240 N N . ALA A 1 307 ? 16.048 10.497 19.826 1.00 80.00 307 ALA A N 1
ATOM 2241 C CA . ALA A 1 307 ? 16.494 9.156 20.159 1.00 80.00 307 ALA A CA 1
ATOM 2242 C C . ALA A 1 307 ? 17.446 8.638 19.068 1.00 80.00 307 ALA A C 1
ATOM 2244 O O . ALA A 1 307 ? 17.010 8.169 18.024 1.00 80.00 307 ALA A O 1
ATOM 2245 N N . GLY A 1 308 ? 18.756 8.726 19.306 1.00 83.81 308 GLY A N 1
ATOM 2246 C CA . GLY A 1 308 ? 19.783 8.143 18.435 1.00 83.81 308 GLY A CA 1
ATOM 2247 C C . GLY A 1 308 ? 20.086 6.671 18.742 1.00 83.81 308 GLY A C 1
ATOM 2248 O O . GLY A 1 308 ? 19.434 6.050 19.590 1.00 83.81 308 GLY A O 1
ATOM 2249 N N . PHE A 1 309 ? 21.103 6.134 18.065 1.00 85.62 309 PHE A N 1
ATOM 2250 C CA . PHE A 1 309 ? 21.754 4.873 18.427 1.00 85.62 309 PHE A CA 1
ATOM 2251 C C . PHE A 1 309 ? 22.816 5.135 19.500 1.00 85.62 309 PHE A C 1
ATOM 2253 O O . PHE A 1 309 ? 23.599 6.082 19.408 1.00 85.62 309 PHE A O 1
ATOM 2260 N N . ARG A 1 310 ? 22.829 4.300 20.533 1.00 86.44 310 ARG A N 1
ATOM 2261 C CA . ARG A 1 310 ? 23.820 4.264 21.615 1.00 86.44 310 ARG A CA 1
ATOM 2262 C C . ARG A 1 310 ? 24.833 3.152 21.390 1.00 86.44 310 ARG A C 1
ATOM 2264 O O . ARG A 1 310 ? 26.000 3.325 21.734 1.00 86.44 310 ARG A O 1
ATOM 2271 N N . SER A 1 311 ? 24.394 2.031 20.822 1.00 85.25 311 SER A N 1
ATOM 2272 C CA . SER A 1 311 ? 25.287 0.960 20.398 1.00 85.25 311 SER A CA 1
ATOM 2273 C C . SER A 1 311 ? 25.764 1.222 18.971 1.00 85.25 311 SER A C 1
ATOM 2275 O O . SER A 1 311 ? 24.958 1.260 18.050 1.00 85.25 311 SER A O 1
ATOM 2277 N N . LEU A 1 312 ? 27.066 1.455 18.795 1.00 85.00 312 LEU A N 1
ATOM 2278 C CA . LEU A 1 312 ? 27.675 1.766 17.490 1.00 85.00 312 LEU A CA 1
ATOM 2279 C C . LEU A 1 312 ? 28.647 0.672 17.016 1.00 85.00 312 LEU A C 1
ATOM 2281 O O . LEU A 1 312 ? 29.339 0.846 16.014 1.00 85.00 312 LEU A O 1
ATOM 2285 N N . GLY A 1 313 ? 28.755 -0.430 17.764 1.00 84.19 313 GLY A N 1
ATOM 2286 C CA . GLY A 1 313 ? 29.589 -1.565 17.380 1.00 84.19 313 GLY A CA 1
ATOM 2287 C C . GLY A 1 313 ? 28.966 -2.340 16.221 1.00 84.19 313 GLY A C 1
ATOM 2288 O O . GLY A 1 313 ? 27.751 -2.509 16.173 1.00 84.19 313 GLY A O 1
ATOM 2289 N N . ALA A 1 314 ? 29.799 -2.847 15.310 1.00 79.94 314 ALA A N 1
ATOM 2290 C CA . ALA A 1 314 ? 29.339 -3.762 14.268 1.00 79.94 314 ALA A CA 1
ATOM 2291 C C . ALA A 1 314 ? 28.635 -4.980 14.892 1.00 79.94 314 ALA A C 1
ATOM 2293 O O . ALA A 1 314 ? 29.074 -5.483 15.929 1.00 79.94 314 ALA A O 1
ATOM 2294 N N . ASP A 1 315 ? 27.541 -5.419 14.267 1.00 81.75 315 ASP A N 1
ATOM 2295 C CA . ASP A 1 315 ? 26.694 -6.539 14.703 1.00 81.75 315 ASP A CA 1
ATOM 2296 C C . ASP A 1 315 ? 26.106 -6.413 16.124 1.00 81.75 315 ASP A C 1
ATOM 2298 O O . ASP A 1 315 ? 25.574 -7.383 16.670 1.00 81.75 315 ASP A O 1
ATOM 2302 N N . GLN A 1 316 ? 26.167 -5.227 16.739 1.00 84.62 316 GLN A N 1
ATOM 2303 C CA . GLN A 1 316 ? 25.490 -4.950 18.003 1.00 84.62 316 GLN A CA 1
ATOM 2304 C C . GLN A 1 316 ? 24.134 -4.313 17.741 1.00 84.62 316 GLN A C 1
ATOM 2306 O O . GLN A 1 316 ? 23.999 -3.467 16.864 1.00 84.62 316 GLN A O 1
ATOM 2311 N N . ARG A 1 317 ? 23.145 -4.706 18.543 1.00 82.69 317 ARG A N 1
ATOM 2312 C CA . ARG A 1 317 ? 21.766 -4.234 18.430 1.00 82.69 317 ARG A CA 1
ATOM 2313 C C . ARG A 1 317 ? 21.245 -3.806 19.784 1.00 82.69 317 ARG A C 1
ATOM 2315 O O . ARG A 1 317 ? 21.571 -4.430 20.794 1.00 82.69 317 ARG A O 1
ATOM 2322 N N . GLU A 1 318 ? 20.438 -2.762 19.808 1.00 87.38 318 GLU A N 1
ATOM 2323 C CA . GLU A 1 318 ? 19.672 -2.379 20.987 1.00 87.38 318 GLU A CA 1
ATOM 2324 C C . GLU A 1 318 ? 18.344 -3.142 21.080 1.00 87.38 318 GLU A C 1
ATOM 2326 O O . GLU A 1 318 ? 17.764 -3.548 20.076 1.00 87.38 318 GLU A O 1
ATOM 2331 N N . ASP A 1 319 ? 17.808 -3.267 22.297 1.00 86.12 319 ASP A N 1
ATOM 2332 C CA . ASP A 1 319 ? 16.577 -4.025 22.586 1.00 86.12 319 ASP A CA 1
ATOM 2333 C C . ASP A 1 319 ? 15.329 -3.533 21.829 1.00 86.12 319 ASP A C 1
ATOM 2335 O O . ASP A 1 319 ? 14.328 -4.242 21.742 1.00 86.12 319 ASP A O 1
ATOM 2339 N N . TRP A 1 320 ? 15.357 -2.298 21.320 1.00 85.50 320 TRP A N 1
ATOM 2340 C CA . TRP A 1 320 ? 14.248 -1.713 20.567 1.00 85.50 320 TRP A CA 1
ATOM 2341 C C . TRP A 1 320 ? 14.303 -2.031 19.067 1.00 85.50 320 TRP A C 1
ATOM 2343 O O . TRP A 1 320 ? 13.295 -1.839 18.384 1.00 85.50 320 TRP A O 1
ATOM 2353 N N . GLU A 1 321 ? 15.453 -2.464 18.543 1.00 87.38 321 GLU A N 1
ATOM 2354 C CA . GLU A 1 321 ? 15.658 -2.632 17.106 1.00 87.38 321 GLU A CA 1
ATOM 2355 C C . GLU A 1 321 ? 14.910 -3.865 16.558 1.00 87.38 321 GLU A C 1
ATOM 2357 O O . GLU A 1 321 ? 15.069 -4.975 17.080 1.00 87.38 321 GLU A O 1
ATOM 2362 N N . PRO A 1 322 ? 14.141 -3.730 15.460 1.00 87.19 322 PRO A N 1
ATOM 2363 C CA . PRO A 1 322 ? 13.411 -4.849 14.856 1.00 87.19 322 PRO A CA 1
ATOM 2364 C C . PRO A 1 322 ? 14.333 -5.970 14.389 1.00 87.19 322 PRO A C 1
ATOM 2366 O O . PRO A 1 322 ? 15.286 -5.715 13.669 1.00 87.19 322 PRO A O 1
ATOM 2369 N N . THR A 1 323 ? 14.074 -7.227 14.719 1.00 81.31 323 THR A N 1
ATOM 2370 C CA . THR A 1 323 ? 14.814 -8.365 14.162 1.00 81.31 323 THR A CA 1
ATOM 2371 C C . THR A 1 323 ? 14.645 -8.461 12.648 1.00 81.31 323 THR A C 1
ATOM 2373 O O . THR A 1 323 ? 13.551 -8.648 12.119 1.00 81.31 323 THR A O 1
ATOM 2376 N N . ALA A 1 324 ? 15.758 -8.341 11.921 1.00 65.69 324 ALA A N 1
ATOM 2377 C CA . ALA A 1 324 ? 15.766 -8.680 10.510 1.00 65.69 324 ALA A CA 1
ATOM 2378 C C . ALA A 1 324 ? 15.473 -10.179 10.384 1.00 65.69 324 ALA A C 1
ATOM 2380 O O . ALA A 1 324 ? 16.182 -11.014 10.957 1.00 65.69 324 ALA A O 1
ATOM 2381 N N . ARG A 1 325 ? 14.451 -10.541 9.603 1.00 55.56 325 ARG A N 1
ATOM 2382 C CA . ARG A 1 325 ? 14.345 -11.904 9.077 1.00 55.56 325 ARG A CA 1
ATOM 2383 C C . ARG A 1 325 ? 15.418 -12.063 8.008 1.00 55.56 325 ARG A C 1
ATOM 2385 O O . ARG A 1 325 ? 15.111 -12.000 6.825 1.00 55.56 325 ARG A O 1
ATOM 2392 N N . SER A 1 326 ? 16.665 -12.265 8.407 1.00 39.25 326 SER A N 1
ATOM 2393 C CA . SER A 1 326 ? 17.632 -12.852 7.488 1.00 39.25 326 SER A CA 1
ATOM 2394 C C . SER A 1 326 ? 17.331 -14.347 7.420 1.00 39.25 326 SER A C 1
ATOM 2396 O O . SER A 1 326 ? 17.551 -15.037 8.422 1.00 39.25 326 SER A O 1
ATOM 2398 N N . PRO A 1 327 ? 16.822 -14.895 6.300 1.00 38.41 327 PRO A N 1
ATOM 2399 C CA . PRO A 1 327 ? 17.069 -16.301 6.044 1.00 38.41 327 PRO A CA 1
ATOM 2400 C C . PRO A 1 327 ? 18.593 -16.458 5.978 1.00 38.41 327 PRO A C 1
ATOM 2402 O O . PRO A 1 327 ? 19.258 -15.788 5.188 1.00 38.41 327 PRO A O 1
ATOM 2405 N N . ARG A 1 328 ? 19.151 -17.265 6.880 1.00 32.34 328 ARG A N 1
ATOM 2406 C CA . ARG A 1 328 ? 20.432 -17.912 6.593 1.00 32.34 328 ARG A CA 1
ATOM 2407 C C . ARG A 1 328 ? 20.220 -18.946 5.500 1.00 32.34 328 ARG A C 1
ATOM 2409 O O . ARG A 1 328 ? 19.136 -19.574 5.520 1.00 32.34 328 ARG A O 1
#

Secondary structure (DSSP, 8-state):
-----SPPPEEEEEE-TT--HHHHHHHHHTTT-EEEEEE---TTTHHHHHHHHHHHHT-SSEEEEEETTHHHHHHHHHHHHHTT-SS---EEEEEEESS---SPPTTS-EEEESSSTTHHHHHHHHIIIIIT-SPPPPHHHHHHHHSTTS-HHHHHHHHHHHSPPPTTPPPSSS-HHHHHHHHHHHHHHS---SS---HHHHHHHHHHTT---S---TTS--HHHHHHHHHHHTTTGGGS-HHHHHHHHHHHHTT-SPPSSS-HHHHHHHHHHHHHHHHHHHHTSHHHHHHTT--GGGS--SSSSP---S--STT---TTSPPP----

Solvent-accessible surface area (backbone atoms only — not comparable to full-atom values): 18016 Å² total; per-residue (Å²): 134,95,87,81,74,67,61,67,36,31,35,37,30,25,28,50,87,87,61,58,62,54,71,64,34,28,75,73,31,60,91,73,30,48,62,44,73,37,74,54,54,59,82,92,47,26,51,60,52,51,46,49,52,53,60,71,68,57,46,45,33,30,36,36,28,7,31,33,80,15,8,37,46,33,33,51,45,52,47,31,25,43,57,17,70,58,54,49,54,33,66,26,30,41,36,31,27,48,39,66,37,78,85,63,60,88,84,55,48,69,50,80,38,80,44,74,79,65,40,50,62,53,52,50,49,44,33,73,68,35,32,63,39,38,52,75,50,51,53,51,46,39,48,37,50,27,32,71,31,17,25,41,70,57,30,15,55,43,35,57,53,58,37,35,65,64,87,80,69,73,64,78,67,49,52,75,65,43,44,49,36,40,40,47,48,41,58,71,75,53,82,70,68,83,42,58,76,60,41,37,62,52,49,32,49,32,54,62,68,71,56,77,92,85,75,76,65,86,85,50,65,60,65,72,57,39,52,51,46,51,40,60,74,40,63,71,47,60,77,48,54,73,65,58,40,50,53,52,53,48,29,29,69,71,44,68,37,79,72,61,96,41,51,27,65,43,41,23,54,50,48,51,54,51,51,51,53,41,52,48,55,48,54,64,22,56,34,46,23,36,53,74,52,55,60,78,70,46,48,28,27,84,54,86,79,59,37,64,83,85,68,83,54,87,98,53,82,56,96,72,62,48,78,46,66,67,83,126